Protein AF-A0A7U8B6E6-F1 (afdb_monomer_lite)

pLDDT: mean 83.89, std 13.97, range [30.88, 96.56]

Radius of gyration: 25.21 Å; chains: 1; bounding box: 53×51×66 Å

Secondary structure (DSSP, 8-state):
------HHHHHTS-HHHHHHHTTEEE-TTT--SS-EEEEETT--EEEEEE-TTS-EEEEETTEEEEEESHHHHHHHHT--HHHHTTT-TT-----------SS-HHHHHHHHHHSEEPPSS-HHHHHH---HHHHHT-TT-EE-TT--EEEEEEEEEEEEETTEEEEEEEEEEEEEEEEEEEEESSSSS-EEEEEEEEES--EE----TT--GGG-------SSHHHHHHHHHHTT--TT---

Organism: Campylobacter upsaliensis (NCBI:txid28080)

Structure (mmCIF, N/CA/C/O backbone):
data_AF-A0A7U8B6E6-F1
#
_entry.id   AF-A0A7U8B6E6-F1
#
loop_
_atom_site.group_PDB
_atom_site.id
_atom_site.type_symbol
_atom_site.label_atom_id
_atom_site.label_alt_id
_atom_site.label_comp_id
_atom_site.label_asym_id
_atom_site.label_entity_id
_atom_site.label_seq_id
_atom_site.pdbx_PDB_ins_code
_atom_site.Cartn_x
_atom_site.Cartn_y
_atom_site.Cartn_z
_atom_site.occupancy
_atom_site.B_iso_or_equiv
_atom_site.auth_seq_id
_atom_site.auth_comp_id
_atom_site.auth_asym_id
_atom_site.auth_atom_id
_atom_site.pdbx_PDB_model_num
ATOM 1 N N . MET A 1 1 ? 29.643 26.692 -30.235 1.00 33.16 1 MET A N 1
ATOM 2 C CA . MET A 1 1 ? 30.143 26.678 -28.840 1.00 33.16 1 MET A CA 1
ATOM 3 C C . MET A 1 1 ? 29.766 25.345 -28.206 1.00 33.16 1 MET A C 1
ATOM 5 O O . MET A 1 1 ? 28.619 25.171 -27.816 1.00 33.16 1 MET A O 1
ATOM 9 N N . GLN A 1 2 ? 30.687 24.378 -28.175 1.00 37.94 2 GLN A N 1
ATOM 10 C CA . GLN A 1 2 ? 30.474 23.101 -27.484 1.00 37.94 2 GLN A CA 1
ATOM 11 C C . GLN A 1 2 ? 30.589 23.348 -25.974 1.00 37.94 2 GLN A C 1
ATOM 13 O O . GLN A 1 2 ? 31.674 23.610 -25.464 1.00 37.94 2 GLN A O 1
ATOM 18 N N . LYS A 1 3 ? 29.461 23.327 -25.254 1.00 44.94 3 LYS A N 1
ATOM 19 C CA . LYS A 1 3 ? 29.480 23.230 -23.788 1.00 44.94 3 LYS A CA 1
ATOM 20 C C . LYS A 1 3 ? 30.081 21.865 -23.444 1.00 44.94 3 LYS A C 1
ATOM 22 O O . LYS A 1 3 ? 29.511 20.852 -23.842 1.00 44.94 3 LYS A O 1
ATOM 27 N N . ASN A 1 4 ? 31.202 21.845 -22.722 1.00 44.06 4 ASN A N 1
ATOM 28 C CA . ASN A 1 4 ? 31.732 20.637 -22.088 1.00 44.06 4 ASN A CA 1
ATOM 29 C C . ASN A 1 4 ? 30.676 20.101 -21.114 1.00 44.06 4 ASN A C 1
ATOM 31 O O . ASN A 1 4 ? 30.589 20.564 -19.978 1.00 44.06 4 ASN A O 1
ATOM 35 N N . ARG A 1 5 ? 29.837 19.177 -21.587 1.00 55.84 5 ARG A N 1
ATOM 36 C CA . ARG A 1 5 ? 28.896 18.440 -20.745 1.00 55.84 5 ARG A CA 1
ATOM 37 C C . ARG A 1 5 ? 29.686 17.448 -19.895 1.00 55.84 5 ARG A C 1
ATOM 39 O O . ARG A 1 5 ? 30.540 16.735 -20.425 1.00 55.84 5 ARG A O 1
ATOM 46 N N . LYS A 1 6 ? 29.447 17.429 -18.586 1.00 59.06 6 LYS A N 1
ATOM 47 C CA . LYS A 1 6 ? 30.047 16.433 -17.685 1.00 59.06 6 LYS A CA 1
ATOM 48 C C . LYS A 1 6 ? 29.404 15.068 -17.949 1.00 59.06 6 LYS A C 1
ATOM 50 O O . LYS A 1 6 ? 28.310 14.991 -18.494 1.00 59.06 6 LYS A O 1
ATOM 55 N N . ASN A 1 7 ? 30.062 13.980 -17.546 1.00 59.56 7 ASN A N 1
ATOM 56 C CA . ASN A 1 7 ? 29.526 12.622 -17.726 1.00 59.56 7 ASN A CA 1
ATOM 57 C C . ASN A 1 7 ? 28.132 12.429 -17.088 1.00 59.56 7 ASN A C 1
ATOM 59 O O . ASN A 1 7 ? 27.329 11.658 -17.609 1.00 59.56 7 ASN A O 1
ATOM 63 N N . GLU A 1 8 ? 27.838 13.147 -16.000 1.00 61.75 8 GLU A N 1
ATOM 64 C CA . GLU A 1 8 ? 26.527 13.157 -15.331 1.00 61.75 8 GLU A CA 1
ATOM 65 C C . GLU A 1 8 ? 25.412 13.733 -16.222 1.00 61.75 8 GLU A C 1
ATOM 67 O O . GLU A 1 8 ? 24.303 13.210 -16.239 1.00 61.75 8 GLU A O 1
ATOM 72 N N . ASP A 1 9 ? 25.724 14.698 -17.088 1.00 70.50 9 ASP A N 1
ATOM 73 C CA . ASP A 1 9 ? 24.735 15.307 -17.985 1.00 70.50 9 ASP A CA 1
ATOM 74 C C . ASP A 1 9 ? 24.214 14.309 -19.038 1.00 70.50 9 ASP A C 1
ATOM 76 O O . ASP A 1 9 ? 23.152 14.514 -19.624 1.00 70.50 9 ASP A O 1
ATOM 80 N N . PHE A 1 10 ? 24.964 13.237 -19.327 1.00 77.56 10 PHE A N 1
ATOM 81 C CA . PHE A 1 10 ? 24.584 12.243 -20.336 1.00 77.56 10 PHE A CA 1
ATOM 82 C C . PHE A 1 10 ? 23.661 11.154 -19.792 1.00 77.56 10 PHE A C 1
ATOM 84 O O . PHE A 1 10 ? 22.855 10.616 -20.550 1.00 77.56 10 PHE A O 1
ATOM 91 N N . ILE A 1 11 ? 23.757 10.818 -18.502 1.00 84.06 11 ILE A N 1
ATOM 92 C CA . ILE A 1 11 ? 22.893 9.796 -17.884 1.00 84.06 11 ILE A CA 1
ATOM 93 C C . ILE A 1 11 ? 21.485 10.323 -17.597 1.00 84.06 11 ILE A C 1
ATOM 95 O O . ILE A 1 11 ? 20.568 9.528 -17.424 1.00 84.06 11 ILE A O 1
ATOM 99 N N . GLU A 1 12 ? 21.295 11.640 -17.593 1.00 83.62 12 GLU A N 1
ATOM 100 C CA . GLU A 1 12 ? 19.984 12.289 -17.480 1.00 83.62 12 GLU A CA 1
ATOM 101 C C . GLU A 1 12 ? 19.258 12.438 -18.826 1.00 83.62 12 GLU A C 1
ATOM 103 O O . GLU A 1 12 ? 18.073 12.780 -18.856 1.00 83.62 12 GLU A O 1
ATOM 108 N N . LEU A 1 13 ? 19.934 12.177 -19.951 1.00 85.88 13 LEU A N 1
ATOM 109 C CA . LEU A 1 13 ? 19.311 12.271 -21.269 1.00 85.88 13 LEU A CA 1
ATOM 110 C C . LEU A 1 13 ? 18.270 11.168 -21.464 1.00 85.88 13 LEU A C 1
ATOM 112 O O . LEU A 1 13 ? 18.496 10.019 -21.084 1.00 85.88 13 LEU A O 1
ATOM 116 N N . ALA A 1 14 ? 17.164 11.519 -22.127 1.00 88.12 14 ALA A N 1
ATOM 117 C CA . ALA A 1 14 ? 16.055 10.621 -22.430 1.00 88.12 14 ALA A CA 1
ATOM 118 C C . ALA A 1 14 ? 16.495 9.445 -23.317 1.00 88.12 14 ALA A C 1
ATOM 120 O O . ALA A 1 14 ? 16.433 9.507 -24.546 1.00 88.12 14 ALA A O 1
ATOM 121 N N . LEU A 1 15 ? 16.975 8.373 -22.679 1.00 90.69 15 LEU A N 1
ATOM 122 C CA . LEU A 1 15 ? 17.552 7.214 -23.357 1.00 90.69 15 LEU A CA 1
ATOM 123 C C . LEU A 1 15 ? 16.542 6.548 -24.294 1.00 90.69 15 LEU A C 1
ATOM 125 O O . LEU A 1 15 ? 16.922 6.048 -25.345 1.00 90.69 15 LEU A O 1
ATOM 129 N N . ASP A 1 16 ? 15.256 6.576 -23.953 1.00 89.81 16 ASP A N 1
ATOM 130 C CA . ASP A 1 16 ? 14.192 6.061 -24.805 1.00 89.81 16 ASP A CA 1
ATOM 131 C C . ASP A 1 16 ? 14.106 6.800 -26.148 1.00 89.81 16 ASP A C 1
ATOM 133 O O . ASP A 1 16 ? 14.050 6.159 -27.197 1.00 89.81 16 ASP A O 1
ATOM 137 N N . GLU A 1 17 ? 14.164 8.130 -26.132 1.00 87.94 17 GLU A N 1
ATOM 138 C CA . GLU A 1 17 ? 14.139 8.958 -27.344 1.00 87.94 17 GLU A CA 1
ATOM 139 C C . GLU A 1 17 ? 15.444 8.856 -28.139 1.00 87.94 17 GLU A C 1
ATOM 141 O O . GLU A 1 17 ? 15.426 8.763 -29.369 1.00 87.94 17 GLU A O 1
ATOM 146 N N . ILE A 1 18 ? 16.583 8.768 -27.444 1.00 90.19 18 ILE A N 1
ATOM 147 C CA . ILE A 1 18 ? 17.877 8.500 -28.082 1.00 90.19 18 ILE A CA 1
ATOM 148 C C . ILE A 1 18 ? 17.813 7.186 -28.864 1.00 90.19 18 ILE A C 1
ATOM 150 O O . ILE A 1 18 ? 18.190 7.140 -30.034 1.00 90.19 18 ILE A O 1
ATOM 154 N N . LEU A 1 19 ? 17.311 6.114 -28.250 1.00 91.31 19 LEU A N 1
ATOM 155 C CA . LEU A 1 19 ? 17.213 4.815 -28.910 1.00 91.31 19 LEU A CA 1
ATOM 156 C C . LEU A 1 19 ? 16.217 4.837 -30.074 1.00 91.31 19 LEU A C 1
ATOM 158 O O . LEU A 1 19 ? 16.505 4.249 -31.117 1.00 91.31 19 LEU A O 1
ATOM 162 N N . LYS A 1 20 ? 15.092 5.553 -29.955 1.00 90.31 20 LYS A N 1
ATOM 163 C CA . LYS A 1 20 ? 14.136 5.724 -31.063 1.00 90.31 20 LYS A CA 1
ATOM 164 C C . LYS A 1 20 ? 14.774 6.387 -32.282 1.00 90.31 20 LYS A C 1
ATOM 166 O O . LYS A 1 20 ? 14.643 5.876 -33.394 1.00 90.31 20 LYS A O 1
ATOM 171 N N . ASN A 1 21 ? 15.557 7.443 -32.067 1.00 88.69 21 ASN A N 1
ATOM 172 C CA . ASN A 1 21 ? 16.322 8.096 -33.135 1.00 88.69 21 ASN A CA 1
ATOM 173 C C . ASN A 1 21 ? 17.389 7.181 -33.758 1.00 88.69 21 ASN A C 1
ATOM 175 O O . ASN A 1 21 ? 17.813 7.406 -34.888 1.00 88.69 21 ASN A O 1
ATOM 179 N N . ASN A 1 22 ? 17.780 6.118 -33.055 1.00 88.88 22 ASN A N 1
ATOM 180 C CA . ASN A 1 22 ? 18.734 5.111 -33.511 1.00 88.88 22 ASN A CA 1
ATOM 181 C C . ASN A 1 22 ? 18.059 3.807 -33.985 1.00 88.88 22 ASN A C 1
ATOM 183 O O . ASN A 1 22 ? 18.670 2.737 -33.966 1.00 88.88 22 ASN A O 1
ATOM 187 N N . GLY A 1 23 ? 16.800 3.877 -34.431 1.00 89.38 23 GLY A N 1
ATOM 188 C CA . GLY A 1 23 ? 16.118 2.765 -35.103 1.00 89.38 23 GLY A CA 1
ATOM 189 C C . GLY A 1 23 ? 15.439 1.760 -34.172 1.00 89.38 23 GLY A C 1
ATOM 190 O O . GLY A 1 23 ? 15.060 0.672 -34.616 1.00 89.38 23 GLY A O 1
ATOM 191 N N . TYR A 1 24 ? 15.266 2.107 -32.895 1.00 93.56 24 TYR A N 1
ATOM 192 C CA . TYR A 1 24 ? 14.351 1.387 -32.015 1.00 93.56 24 TYR A CA 1
ATOM 193 C C . TYR A 1 24 ? 12.921 1.913 -32.173 1.00 93.56 24 TYR A C 1
ATOM 195 O O . TYR A 1 24 ? 12.683 3.077 -32.478 1.00 93.56 24 TYR A O 1
ATOM 203 N N . TYR A 1 25 ? 11.945 1.054 -31.920 1.00 92.69 25 TYR A N 1
ATOM 204 C CA . TYR A 1 25 ? 10.534 1.401 -31.862 1.00 92.69 25 TYR A CA 1
ATOM 205 C C . TYR A 1 25 ? 9.920 0.887 -30.560 1.00 92.69 25 TYR A C 1
ATOM 207 O O . TYR A 1 25 ? 1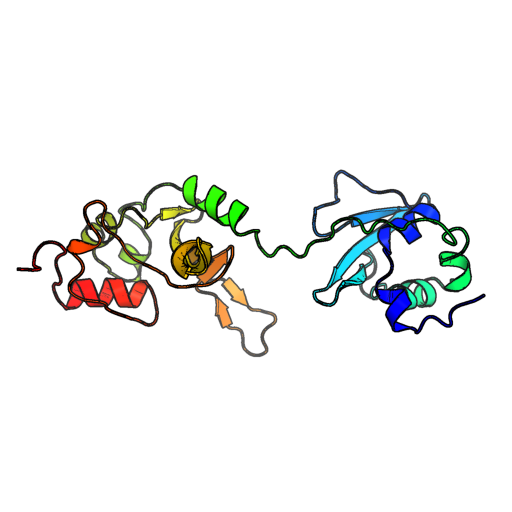0.353 -0.109 -29.978 1.00 92.69 25 TYR A O 1
ATOM 215 N N . GLU A 1 26 ? 8.896 1.590 -30.087 1.00 92.94 26 GLU A N 1
ATOM 216 C CA . GLU A 1 26 ? 8.222 1.277 -28.830 1.00 92.94 26 GLU A CA 1
ATOM 217 C C . GLU A 1 26 ? 7.185 0.164 -29.016 1.00 92.94 26 GLU A C 1
ATOM 219 O O . GLU A 1 26 ? 6.269 0.277 -29.834 1.00 92.94 26 GLU A O 1
ATOM 224 N N . LYS A 1 27 ? 7.287 -0.898 -28.209 1.00 92.19 27 LYS A N 1
ATOM 225 C CA . LYS A 1 27 ? 6.261 -1.941 -28.091 1.00 92.19 27 LYS A CA 1
ATOM 226 C C . LYS A 1 27 ? 5.160 -1.457 -27.154 1.00 92.19 27 LYS A C 1
ATOM 228 O O . LYS A 1 27 ? 5.221 -1.662 -25.942 1.00 92.19 27 LYS A O 1
ATOM 233 N N . LYS A 1 28 ? 4.177 -0.748 -27.715 1.00 86.50 28 LYS A N 1
ATOM 234 C CA . LYS A 1 28 ? 3.097 -0.084 -26.957 1.00 86.50 28 LYS A CA 1
ATOM 235 C C . LYS A 1 28 ? 2.312 -1.033 -26.046 1.00 86.50 28 LYS A C 1
ATOM 237 O O . LYS A 1 28 ? 1.866 -0.610 -24.990 1.00 86.50 28 LYS A O 1
ATOM 242 N N . ASP A 1 29 ? 2.180 -2.296 -26.437 1.00 84.75 29 ASP A N 1
ATOM 243 C CA . ASP A 1 29 ? 1.503 -3.363 -25.693 1.00 84.75 29 ASP A CA 1
ATOM 244 C C . ASP A 1 29 ? 2.269 -3.829 -24.443 1.00 84.75 29 ASP A C 1
ATOM 246 O O . ASP A 1 29 ? 1.667 -4.371 -23.519 1.00 84.75 29 ASP A O 1
ATOM 250 N N . LYS A 1 30 ? 3.590 -3.616 -24.401 1.00 85.06 30 LYS A N 1
ATOM 251 C CA . LYS A 1 30 ? 4.461 -4.022 -23.281 1.00 85.06 30 LYS A CA 1
ATOM 252 C C . LYS A 1 30 ? 4.987 -2.849 -22.466 1.00 85.06 30 LYS A C 1
ATOM 254 O O . LYS A 1 30 ? 5.513 -3.038 -21.372 1.00 85.06 30 LYS A O 1
ATOM 259 N N . THR A 1 31 ? 4.866 -1.643 -23.002 1.00 85.69 31 THR A N 1
ATOM 260 C CA . THR A 1 31 ? 5.254 -0.417 -22.320 1.00 85.69 31 THR A CA 1
ATOM 261 C C . THR A 1 31 ? 4.262 -0.054 -21.215 1.00 85.69 31 THR A C 1
ATOM 263 O O . THR A 1 31 ? 3.051 -0.171 -21.365 1.00 85.69 31 THR A O 1
ATOM 266 N N . SER A 1 32 ? 4.789 0.464 -20.109 1.00 79.62 32 SER A N 1
ATOM 267 C CA . SER A 1 32 ? 4.024 1.055 -19.012 1.00 79.62 32 SER A CA 1
ATOM 268 C C . SER A 1 32 ? 4.466 2.497 -18.742 1.00 79.62 32 SER A C 1
ATOM 270 O O . SER A 1 32 ? 5.389 3.016 -19.369 1.00 79.62 32 SER A O 1
ATOM 272 N N . LEU A 1 33 ? 3.835 3.145 -17.759 1.00 74.88 33 LEU A N 1
ATOM 273 C CA . LEU A 1 33 ? 4.235 4.478 -17.293 1.00 74.88 33 LEU A CA 1
ATOM 274 C C . LEU A 1 33 ? 5.673 4.505 -16.731 1.00 74.88 33 LEU A C 1
ATOM 276 O O . LEU A 1 33 ? 6.342 5.529 -16.798 1.00 74.88 33 LEU A O 1
ATOM 280 N N . ARG A 1 34 ? 6.147 3.382 -16.173 1.00 74.00 34 ARG A N 1
ATOM 281 C CA . ARG A 1 34 ? 7.454 3.270 -15.496 1.00 74.00 34 ARG A CA 1
ATOM 282 C C . ARG A 1 34 ? 8.558 2.668 -16.361 1.00 74.00 34 ARG A C 1
ATOM 284 O O . ARG A 1 34 ? 9.732 2.843 -16.053 1.00 74.00 34 ARG A O 1
ATOM 291 N N . TYR A 1 35 ? 8.177 1.925 -17.394 1.00 87.50 35 TYR A N 1
ATOM 292 C CA . TYR A 1 35 ? 9.095 1.138 -18.207 1.00 87.50 35 TYR A CA 1
ATOM 293 C C . TYR A 1 35 ? 8.719 1.268 -19.675 1.00 87.50 35 TYR A C 1
ATOM 295 O O . TYR A 1 35 ? 7.617 0.874 -20.063 1.00 87.50 35 TYR A O 1
ATOM 303 N N . LYS A 1 36 ? 9.636 1.788 -20.488 1.00 91.56 36 LYS A N 1
ATOM 304 C CA . LYS A 1 36 ? 9.514 1.824 -21.946 1.00 91.56 36 LYS A CA 1
ATOM 305 C C . LYS A 1 36 ? 10.155 0.580 -22.530 1.00 91.56 36 LYS A C 1
ATOM 307 O O . LYS A 1 36 ? 11.350 0.370 -22.359 1.00 91.56 36 LYS A O 1
ATOM 312 N N . VAL A 1 37 ? 9.366 -0.244 -23.212 1.00 93.31 37 VAL A N 1
ATOM 313 C CA . VAL A 1 37 ? 9.873 -1.442 -23.883 1.00 93.31 37 VAL A CA 1
ATOM 314 C C . VAL A 1 37 ? 10.142 -1.090 -25.337 1.00 93.31 37 VAL A C 1
ATOM 316 O O . VAL A 1 37 ? 9.219 -0.810 -26.104 1.00 93.31 37 VAL A O 1
ATOM 319 N N . LEU A 1 38 ? 11.416 -1.092 -25.705 1.00 94.69 38 LEU A N 1
ATOM 320 C CA . LEU A 1 38 ? 11.901 -0.756 -27.033 1.00 94.69 38 LEU A CA 1
ATOM 321 C C . LEU A 1 38 ? 12.454 -1.999 -27.715 1.00 94.69 38 LEU A C 1
ATOM 323 O O . LEU A 1 38 ? 13.099 -2.834 -27.084 1.00 94.69 38 LEU A O 1
ATOM 327 N N . ALA A 1 39 ? 12.214 -2.114 -29.014 1.00 95.19 39 ALA A N 1
ATOM 328 C CA . ALA A 1 39 ? 12.797 -3.159 -29.839 1.00 95.19 39 ALA A CA 1
ATOM 329 C C . ALA A 1 39 ? 13.360 -2.578 -31.130 1.00 95.19 39 ALA A C 1
ATOM 331 O O . ALA A 1 39 ? 12.914 -1.525 -31.574 1.00 95.19 39 ALA A O 1
ATOM 332 N N . ASN A 1 40 ? 14.308 -3.267 -31.754 1.00 93.69 40 ASN A N 1
ATOM 333 C CA . ASN A 1 40 ? 14.770 -2.917 -33.096 1.00 93.69 40 ASN A CA 1
ATOM 334 C C . ASN A 1 40 ? 14.427 -4.018 -34.113 1.00 93.69 40 ASN A C 1
ATOM 336 O O . ASN A 1 40 ? 13.940 -5.097 -33.770 1.00 93.69 40 ASN A O 1
ATOM 340 N N . VAL A 1 41 ? 14.687 -3.744 -35.392 1.00 90.56 41 VAL A N 1
ATOM 341 C CA . VAL A 1 41 ? 14.430 -4.685 -36.501 1.00 90.56 41 VAL A CA 1
ATOM 342 C C . VAL A 1 41 ? 15.275 -5.961 -36.438 1.00 90.56 41 VAL A C 1
ATOM 344 O O . VAL A 1 41 ? 14.910 -6.963 -37.040 1.00 90.56 41 VAL A O 1
ATOM 347 N N . LYS A 1 42 ? 16.390 -5.942 -35.696 1.00 87.44 42 LYS A N 1
ATOM 348 C CA . LYS A 1 42 ? 17.266 -7.103 -35.477 1.00 87.44 42 LYS A CA 1
ATOM 349 C C . LYS A 1 42 ? 16.796 -7.983 -34.313 1.00 87.44 42 LYS A C 1
ATOM 351 O O . LYS A 1 42 ? 17.451 -8.971 -34.005 1.00 87.44 42 LYS A O 1
ATOM 356 N N . GLY A 1 43 ? 15.685 -7.628 -33.667 1.00 84.44 43 GLY A N 1
ATOM 357 C CA . GLY A 1 43 ? 15.133 -8.365 -32.535 1.00 84.44 43 GLY A CA 1
ATOM 358 C C . GLY A 1 43 ? 15.770 -8.034 -31.184 1.00 84.44 43 GLY A C 1
ATOM 359 O O . GLY A 1 43 ? 15.408 -8.684 -30.205 1.00 84.44 43 GLY A O 1
ATOM 360 N N . ASP A 1 44 ? 16.659 -7.031 -31.097 1.00 90.50 44 ASP A N 1
ATOM 361 C CA . ASP A 1 44 ? 17.151 -6.551 -29.796 1.00 90.50 44 ASP A CA 1
ATOM 362 C C . ASP A 1 44 ? 15.983 -5.958 -29.004 1.00 90.50 44 ASP A C 1
ATOM 364 O O . ASP A 1 44 ? 15.112 -5.294 -29.578 1.00 90.50 44 ASP A O 1
ATOM 368 N N . LEU A 1 45 ? 15.961 -6.214 -27.699 1.00 93.75 45 LEU A N 1
ATOM 369 C CA . LEU A 1 45 ? 14.894 -5.814 -26.794 1.00 93.75 45 LEU A CA 1
ATOM 370 C C . LEU A 1 45 ? 15.505 -5.135 -25.577 1.00 93.75 45 LEU A C 1
ATOM 372 O O . LEU A 1 45 ? 16.326 -5.709 -24.871 1.00 93.75 45 LEU A O 1
ATOM 376 N N . VAL A 1 46 ? 15.055 -3.919 -25.308 1.00 95.56 46 VAL A N 1
ATOM 377 C CA . VAL A 1 46 ? 15.577 -3.095 -24.226 1.00 95.56 46 VAL A CA 1
ATOM 378 C C . VAL A 1 46 ? 14.417 -2.516 -23.442 1.00 95.56 46 VAL A C 1
ATOM 380 O O . VAL A 1 46 ? 13.453 -2.007 -24.014 1.00 95.56 46 VAL A O 1
ATOM 383 N N . VAL A 1 47 ? 14.507 -2.577 -22.121 1.00 94.19 47 VAL A N 1
ATOM 384 C CA . VAL A 1 47 ? 13.560 -1.924 -21.223 1.00 94.19 47 VAL A CA 1
ATOM 385 C C . VAL A 1 47 ? 14.248 -0.722 -20.601 1.00 94.19 47 VAL A C 1
ATOM 387 O O . VAL A 1 47 ? 15.261 -0.883 -19.928 1.00 94.19 47 VAL A O 1
ATOM 390 N N . VAL A 1 48 ? 13.699 0.471 -20.822 1.00 93.81 48 VAL A N 1
ATOM 391 C CA . VAL A 1 48 ? 14.221 1.744 -20.310 1.00 93.81 48 VAL A CA 1
ATOM 392 C C . VAL A 1 48 ? 13.376 2.219 -19.129 1.00 93.81 48 VAL A C 1
ATOM 394 O O . VAL A 1 48 ? 12.145 2.231 -19.199 1.00 93.81 48 VAL A O 1
ATOM 397 N N . SER A 1 49 ? 14.036 2.634 -18.053 1.00 90.44 49 SER A N 1
ATOM 398 C CA . SER A 1 49 ? 13.441 3.256 -16.867 1.00 90.44 49 SER A CA 1
ATOM 399 C C . SER A 1 49 ? 14.259 4.478 -16.432 1.00 90.44 49 SER A C 1
ATOM 401 O O . SER A 1 49 ? 15.285 4.797 -17.031 1.00 90.44 49 SER A O 1
ATOM 403 N N . LYS A 1 50 ? 13.803 5.186 -15.398 1.00 88.00 50 LYS A N 1
ATOM 404 C CA . LYS A 1 50 ? 14.468 6.374 -14.857 1.00 88.00 50 LYS A CA 1
ATOM 405 C C . LYS A 1 50 ? 14.482 6.276 -13.344 1.00 88.00 50 LYS A C 1
ATOM 407 O O . LYS A 1 50 ? 13.398 6.221 -12.795 1.00 88.00 50 LYS A O 1
ATOM 412 N N . ASN A 1 51 ? 15.645 6.237 -12.695 1.00 83.38 51 ASN A N 1
ATOM 413 C CA . ASN A 1 51 ? 15.747 6.074 -11.238 1.00 83.38 51 ASN A CA 1
ATOM 414 C C . ASN A 1 51 ? 15.298 7.332 -10.456 1.00 83.38 51 ASN A C 1
ATOM 416 O O . ASN A 1 51 ? 14.934 8.348 -11.045 1.00 83.38 51 ASN A O 1
ATOM 420 N N . GLU A 1 52 ? 15.341 7.270 -9.120 1.00 75.44 52 GLU A N 1
ATOM 421 C CA . GLU A 1 52 ? 14.943 8.376 -8.226 1.00 75.44 52 GLU A CA 1
ATOM 422 C C . GLU A 1 52 ? 15.769 9.657 -8.423 1.00 75.44 52 GLU A C 1
ATOM 424 O O . GLU A 1 52 ? 15.233 10.755 -8.300 1.00 75.44 52 GLU A O 1
ATOM 429 N N . ASN A 1 53 ? 17.039 9.524 -8.817 1.00 77.44 53 ASN A N 1
ATOM 430 C CA . ASN A 1 53 ? 17.925 10.652 -9.128 1.00 77.44 53 ASN A CA 1
ATOM 431 C C . ASN A 1 53 ? 17.686 11.223 -10.534 1.00 77.44 53 ASN A C 1
ATOM 433 O O . ASN A 1 53 ? 18.385 12.128 -10.968 1.00 77.44 53 ASN A O 1
ATOM 437 N N . GLY A 1 54 ? 16.728 10.675 -11.281 1.00 78.81 54 GLY A N 1
ATOM 438 C CA . GLY A 1 54 ? 16.436 11.093 -12.641 1.00 78.81 54 GLY A CA 1
ATOM 439 C C . GLY A 1 54 ? 17.395 10.548 -13.703 1.00 78.81 54 GLY A C 1
ATOM 440 O O . GLY A 1 54 ? 17.321 10.970 -14.855 1.00 78.81 54 GLY A O 1
ATOM 441 N N . HIS A 1 55 ? 18.250 9.583 -13.369 1.00 88.25 55 HIS A N 1
ATOM 442 C CA . HIS A 1 55 ? 19.132 8.935 -14.336 1.00 88.25 55 HIS A CA 1
ATOM 443 C C . HIS A 1 55 ? 18.373 7.866 -15.116 1.00 88.25 55 HIS A C 1
ATOM 445 O O . HIS A 1 55 ? 17.698 7.011 -14.533 1.00 88.25 55 HIS A O 1
ATOM 451 N N . TYR A 1 56 ? 18.540 7.866 -16.431 1.00 91.06 56 TYR A N 1
ATOM 452 C CA . TYR A 1 56 ? 17.999 6.837 -17.299 1.00 91.06 56 TYR A CA 1
ATOM 453 C C . TYR A 1 56 ? 18.824 5.559 -17.204 1.00 91.06 56 TYR A C 1
ATOM 455 O O . TYR A 1 56 ? 20.057 5.559 -17.279 1.00 91.06 56 TYR A O 1
ATOM 463 N N . LEU A 1 57 ? 18.110 4.451 -17.058 1.00 93.19 57 LEU A N 1
ATOM 464 C CA . LEU A 1 57 ? 18.654 3.109 -16.980 1.00 93.19 57 LEU A CA 1
ATOM 465 C C . LEU A 1 57 ? 18.006 2.233 -18.044 1.00 93.19 57 LEU A C 1
ATOM 467 O O . LEU A 1 57 ? 16.870 2.464 -18.456 1.00 93.19 57 LEU A O 1
ATOM 471 N N . TYR A 1 58 ? 18.723 1.198 -18.456 1.00 95.19 58 TYR A N 1
ATOM 472 C CA . TYR A 1 58 ? 18.205 0.142 -19.299 1.00 95.19 58 TYR A CA 1
ATOM 473 C C . TYR A 1 58 ? 18.578 -1.235 -18.758 1.00 95.19 58 TYR A C 1
ATOM 475 O O . TYR A 1 58 ? 19.567 -1.396 -18.035 1.00 95.19 58 TYR A O 1
ATOM 483 N N . PHE A 1 59 ? 17.811 -2.237 -19.167 1.00 95.75 59 PHE A N 1
ATOM 484 C CA . PHE A 1 59 ? 18.223 -3.632 -19.112 1.00 95.75 59 PHE A CA 1
ATOM 485 C C . PHE A 1 59 ? 17.696 -4.395 -20.327 1.00 95.75 59 PHE A C 1
ATOM 487 O O . PHE A 1 59 ? 16.637 -4.067 -20.872 1.00 95.75 59 PHE A O 1
ATOM 494 N N . ASN A 1 60 ? 18.440 -5.412 -20.742 1.00 93.94 60 ASN A N 1
ATOM 495 C CA . ASN A 1 60 ? 18.038 -6.368 -21.758 1.00 93.94 60 ASN A CA 1
ATOM 496 C C . ASN A 1 60 ? 17.361 -7.572 -21.088 1.00 93.94 60 ASN A C 1
ATOM 498 O O . ASN A 1 60 ? 18.007 -8.266 -20.306 1.00 93.94 60 ASN A O 1
ATOM 502 N N . PRO A 1 61 ? 16.083 -7.867 -21.376 1.00 89.38 61 PRO A N 1
ATOM 503 C CA . PRO A 1 61 ? 15.406 -9.025 -20.790 1.00 89.38 61 PRO A CA 1
ATOM 504 C C . PRO A 1 61 ? 16.010 -10.378 -21.186 1.00 89.38 61 PRO A C 1
ATOM 506 O O . PRO A 1 61 ? 15.696 -11.382 -20.556 1.00 89.38 61 PRO A O 1
ATOM 509 N N . ASN A 1 62 ? 16.825 -10.413 -22.243 1.00 90.06 62 ASN A N 1
ATOM 510 C CA . ASN A 1 62 ? 17.431 -11.636 -22.762 1.00 90.06 62 ASN A CA 1
ATOM 511 C C . ASN A 1 62 ? 18.884 -11.832 -22.294 1.00 90.06 62 ASN A C 1
ATOM 513 O O . ASN A 1 62 ? 19.448 -12.896 -22.534 1.00 90.06 62 ASN A O 1
ATOM 517 N N . ASP A 1 63 ? 19.495 -10.827 -21.657 1.00 89.19 63 ASP A N 1
ATOM 518 C CA . ASP A 1 63 ? 20.858 -10.905 -21.123 1.00 89.19 63 ASP A CA 1
ATOM 519 C C . ASP A 1 63 ? 21.001 -10.039 -19.863 1.00 89.19 63 ASP A C 1
ATOM 521 O O . ASP A 1 63 ? 21.110 -8.813 -19.928 1.00 89.19 63 ASP A O 1
ATOM 525 N N . ASP A 1 64 ? 21.076 -10.693 -18.702 1.00 85.12 64 ASP A N 1
ATOM 526 C CA . ASP A 1 64 ? 21.201 -10.041 -17.391 1.00 85.12 64 ASP A CA 1
ATOM 527 C C . ASP A 1 64 ? 22.475 -9.194 -17.232 1.00 85.12 64 ASP A C 1
ATOM 529 O O . ASP A 1 64 ? 22.559 -8.345 -16.334 1.00 85.12 64 ASP A O 1
ATOM 533 N N . ARG A 1 65 ? 23.491 -9.419 -18.073 1.00 88.44 65 ARG A N 1
ATOM 534 C CA . ARG A 1 65 ? 24.745 -8.649 -18.065 1.00 88.44 65 ARG A CA 1
ATOM 535 C C . ARG A 1 65 ? 24.623 -7.363 -18.881 1.00 88.44 65 ARG A C 1
ATOM 537 O O . ARG A 1 65 ? 25.383 -6.420 -18.646 1.00 88.44 65 ARG A O 1
ATOM 544 N N . ASP A 1 66 ? 23.658 -7.294 -19.794 1.00 92.69 66 ASP A N 1
ATOM 545 C CA . ASP A 1 66 ? 23.423 -6.156 -20.675 1.00 92.69 66 ASP A CA 1
ATOM 546 C C . ASP A 1 66 ? 22.436 -5.161 -20.050 1.00 92.69 66 ASP A C 1
ATOM 548 O O . ASP A 1 66 ? 21.249 -5.096 -20.373 1.00 92.69 66 ASP A O 1
ATOM 552 N N . ARG A 1 67 ? 22.938 -4.391 -19.081 1.00 94.88 67 ARG A N 1
ATOM 553 C CA . ARG A 1 67 ? 22.160 -3.402 -18.325 1.00 94.88 67 ARG A CA 1
ATOM 554 C C . ARG A 1 67 ? 23.020 -2.247 -17.821 1.00 94.88 67 ARG A C 1
ATOM 556 O O . ARG A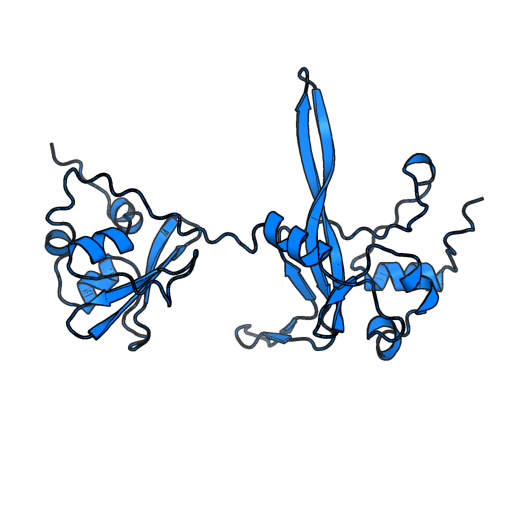 1 67 ? 24.246 -2.351 -17.751 1.00 94.88 67 ARG A O 1
ATOM 563 N N . GLY A 1 68 ? 22.380 -1.157 -17.413 1.00 93.44 68 GLY A N 1
ATOM 564 C CA . GLY A 1 68 ? 23.030 0.000 -16.793 1.00 93.44 68 GLY A CA 1
ATOM 565 C C . GLY A 1 68 ? 22.528 1.313 -17.375 1.00 93.44 68 GLY A C 1
ATOM 566 O O . GLY A 1 68 ? 21.350 1.439 -17.669 1.00 93.44 68 GLY A O 1
ATOM 567 N N . ASN A 1 69 ? 23.402 2.301 -17.532 1.00 93.19 69 ASN A N 1
ATOM 568 C CA . ASN A 1 69 ? 23.060 3.586 -18.153 1.00 93.19 69 ASN A CA 1
ATOM 569 C C . ASN A 1 69 ? 23.521 3.642 -19.624 1.00 93.19 69 ASN A C 1
ATOM 571 O O . ASN A 1 69 ? 24.004 2.651 -20.179 1.00 93.19 69 ASN A O 1
ATOM 575 N N . ILE A 1 70 ? 23.414 4.811 -20.259 1.00 91.06 70 ILE A N 1
ATOM 576 C CA . ILE A 1 70 ? 23.844 5.024 -21.651 1.00 91.06 70 ILE A CA 1
ATOM 577 C C . ILE A 1 70 ? 25.308 4.622 -21.916 1.00 91.06 70 ILE A C 1
ATOM 579 O O . ILE A 1 70 ? 25.618 4.096 -22.986 1.00 91.06 70 ILE A O 1
ATOM 583 N N . PHE A 1 71 ? 26.215 4.784 -20.947 1.00 91.12 71 PHE A N 1
ATOM 584 C CA . PHE A 1 71 ? 27.612 4.370 -21.098 1.00 91.12 71 PHE A CA 1
ATOM 585 C C . PHE A 1 71 ? 27.752 2.850 -21.100 1.00 91.12 71 PHE A C 1
ATOM 587 O O . PHE A 1 71 ? 28.493 2.307 -21.920 1.00 91.12 71 PHE A O 1
ATOM 594 N N . ASN A 1 72 ? 27.016 2.151 -20.228 1.00 94.06 72 ASN A N 1
ATOM 595 C CA . ASN A 1 72 ? 26.959 0.689 -20.254 1.00 94.06 72 ASN A CA 1
ATOM 596 C C . ASN A 1 72 ? 26.386 0.192 -21.581 1.00 94.06 72 ASN A C 1
ATOM 598 O O . ASN A 1 72 ? 26.929 -0.742 -22.157 1.00 94.06 72 ASN A O 1
ATOM 602 N N . PHE A 1 73 ? 25.331 0.837 -22.085 1.00 93.44 73 PHE A N 1
ATOM 603 C CA . PHE A 1 73 ? 24.714 0.496 -23.368 1.00 93.44 73 PHE A CA 1
ATOM 604 C C . PHE A 1 73 ? 25.731 0.554 -24.509 1.00 93.44 73 PHE A C 1
ATOM 606 O O . PHE A 1 73 ? 25.894 -0.410 -25.257 1.00 93.44 73 PHE A O 1
ATOM 613 N N . CYS A 1 74 ? 26.457 1.671 -24.593 1.00 91.44 74 CYS A N 1
ATOM 614 C 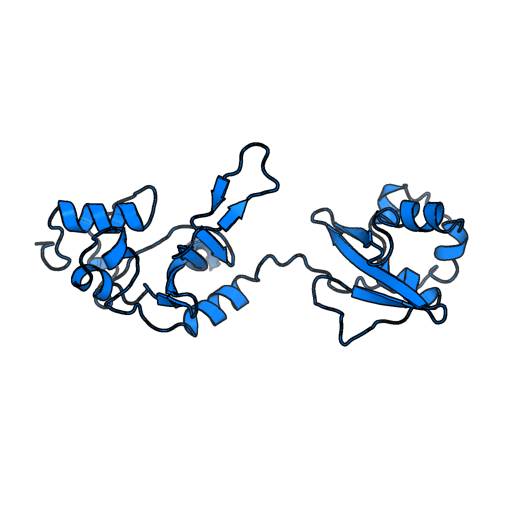CA . CYS A 1 74 ? 27.500 1.891 -25.590 1.00 91.44 74 CYS A CA 1
ATOM 615 C C . CYS A 1 74 ? 28.628 0.862 -25.459 1.00 91.44 74 CYS A C 1
ATOM 617 O O . CYS A 1 74 ? 28.994 0.209 -26.435 1.00 91.44 74 CYS A O 1
ATOM 619 N N . LYS A 1 75 ? 29.135 0.665 -24.235 1.00 92.62 75 LYS A N 1
ATOM 620 C CA . LYS A 1 75 ? 30.223 -0.274 -23.945 1.00 92.62 75 LYS A CA 1
ATOM 621 C C . LYS A 1 75 ? 29.859 -1.710 -24.327 1.00 92.62 75 LYS A C 1
ATOM 623 O O . LYS A 1 75 ? 30.643 -2.361 -25.008 1.00 92.62 75 LYS A O 1
ATOM 628 N N . ASN A 1 76 ? 28.689 -2.187 -23.910 1.00 92.56 76 ASN A N 1
ATOM 629 C CA . ASN A 1 76 ? 28.263 -3.572 -24.122 1.00 92.56 76 ASN A CA 1
ATOM 630 C C . ASN A 1 76 ? 28.014 -3.885 -25.602 1.00 92.56 76 ASN A C 1
ATOM 632 O O . ASN A 1 76 ? 28.267 -5.000 -26.045 1.00 92.56 76 ASN A O 1
ATOM 636 N N . ARG A 1 77 ? 27.560 -2.893 -26.377 1.00 88.69 77 ARG A N 1
ATOM 637 C CA . ARG A 1 77 ? 27.266 -3.047 -27.811 1.00 88.69 77 ARG A CA 1
ATOM 638 C C . ARG A 1 77 ? 28.427 -2.647 -28.726 1.00 88.69 77 ARG A C 1
ATOM 640 O O . ARG A 1 77 ? 28.278 -2.704 -29.942 1.00 88.69 77 ARG A O 1
ATOM 647 N N . GLY A 1 78 ? 29.565 -2.225 -28.168 1.00 89.50 78 GLY A N 1
ATOM 648 C CA . GLY A 1 78 ? 30.714 -1.751 -28.947 1.00 89.50 78 GLY A CA 1
ATOM 649 C C . GLY A 1 78 ? 30.426 -0.483 -29.762 1.00 89.50 78 GLY A C 1
ATOM 650 O O . GLY A 1 78 ? 31.053 -0.262 -30.795 1.00 89.50 78 GLY A O 1
ATOM 651 N N . ILE A 1 79 ? 29.471 0.340 -29.318 1.00 88.75 79 ILE A N 1
ATOM 652 C CA . ILE A 1 79 ? 29.046 1.578 -29.987 1.00 88.75 79 ILE A CA 1
ATOM 653 C C . ILE A 1 79 ? 29.724 2.763 -29.297 1.00 88.75 79 ILE A C 1
ATOM 655 O O . ILE A 1 79 ? 29.848 2.788 -28.071 1.00 88.75 79 ILE A O 1
ATOM 659 N N . ARG A 1 80 ? 30.154 3.781 -30.051 1.00 84.94 80 ARG A N 1
ATOM 660 C CA . ARG A 1 80 ? 30.657 5.021 -29.443 1.00 84.94 80 ARG A CA 1
ATOM 661 C C . ARG A 1 80 ? 29.476 5.889 -29.024 1.00 84.94 80 ARG A C 1
ATOM 663 O O . ARG A 1 80 ? 28.556 6.104 -29.805 1.00 84.94 80 ARG A O 1
ATOM 670 N N . ALA A 1 81 ? 29.529 6.463 -27.823 1.00 81.00 81 ALA A N 1
ATOM 671 C CA . ALA A 1 81 ? 28.460 7.336 -27.326 1.00 81.00 81 ALA A CA 1
ATOM 672 C C . ALA A 1 81 ? 28.169 8.522 -28.267 1.00 81.00 81 ALA A C 1
ATOM 674 O O . ALA A 1 81 ? 27.023 8.924 -28.422 1.00 81.00 81 ALA A O 1
ATOM 675 N N . GLN A 1 82 ? 29.197 9.035 -28.945 1.00 81.25 82 GLN A N 1
ATOM 676 C CA . GLN A 1 82 ? 29.078 10.098 -29.948 1.00 81.25 82 GLN A CA 1
ATOM 677 C C . GLN A 1 82 ? 28.208 9.684 -31.141 1.00 81.25 82 GLN A C 1
ATOM 679 O O . GLN A 1 82 ? 27.427 10.496 -31.627 1.00 81.25 82 GLN A O 1
ATOM 684 N N . ASP A 1 83 ? 28.313 8.428 -31.583 1.00 84.25 83 ASP A N 1
ATOM 685 C CA . ASP A 1 83 ? 27.518 7.904 -32.695 1.00 84.25 83 ASP A CA 1
ATOM 686 C C . ASP A 1 83 ? 26.049 7.774 -32.288 1.00 84.25 83 ASP A C 1
ATOM 688 O O . ASP A 1 83 ? 25.164 8.135 -33.056 1.00 84.25 83 ASP A O 1
ATOM 692 N N . LEU A 1 84 ? 25.798 7.340 -31.048 1.00 84.50 84 LEU A N 1
ATOM 693 C CA . LEU A 1 84 ? 24.449 7.213 -30.496 1.00 84.50 84 LEU A CA 1
ATOM 694 C C . LEU A 1 84 ? 23.764 8.578 -30.306 1.00 84.50 84 LEU A C 1
ATOM 696 O O . LEU A 1 84 ? 22.548 8.691 -30.427 1.00 84.50 84 LEU A O 1
ATOM 700 N N . LEU A 1 85 ? 24.540 9.619 -30.007 1.00 82.75 85 LEU A N 1
ATOM 701 C CA . LEU A 1 85 ? 24.045 10.984 -29.803 1.00 82.75 85 LEU A CA 1
ATOM 702 C C . LEU A 1 85 ? 23.975 11.804 -31.102 1.00 82.75 85 LEU A C 1
ATOM 704 O O . LEU A 1 85 ? 23.498 12.942 -31.099 1.00 82.75 85 LEU A O 1
ATOM 708 N N . LYS A 1 86 ? 24.437 11.245 -32.223 1.00 78.81 86 LYS A N 1
ATOM 709 C CA . LYS A 1 86 ? 24.446 11.920 -33.519 1.00 78.81 86 LYS A CA 1
ATOM 710 C C . LYS A 1 86 ? 23.013 12.144 -34.011 1.00 78.81 86 LYS A C 1
ATOM 712 O O . LYS A 1 86 ? 22.196 11.232 -34.007 1.00 78.81 86 LYS A O 1
ATOM 717 N N . GLY A 1 87 ? 22.705 13.366 -34.447 1.00 66.38 87 GLY A N 1
ATOM 718 C CA . GLY A 1 87 ? 21.362 13.734 -34.928 1.00 66.38 87 GLY A CA 1
ATOM 719 C C . GLY A 1 87 ? 20.368 14.143 -33.833 1.00 66.38 87 GLY A C 1
ATOM 720 O O . GLY A 1 87 ? 19.229 14.471 -34.141 1.00 66.38 87 GLY A O 1
ATOM 721 N N . ILE A 1 88 ? 20.801 14.174 -32.569 1.00 69.50 88 ILE A N 1
ATOM 722 C CA . ILE A 1 88 ? 20.021 14.690 -31.430 1.00 69.50 88 ILE A CA 1
ATOM 723 C C . ILE A 1 88 ? 20.387 16.158 -31.114 1.00 69.50 88 ILE A C 1
ATOM 725 O O . ILE A 1 88 ? 19.733 16.825 -30.313 1.00 69.50 88 ILE A O 1
ATOM 729 N N . GLU A 1 89 ? 21.414 16.706 -31.770 1.00 62.53 89 GLU A N 1
ATOM 730 C CA . GLU A 1 89 ? 21.816 18.109 -31.635 1.00 62.53 89 GLU A CA 1
ATOM 731 C C . GLU A 1 89 ? 20.702 19.050 -32.126 1.00 62.53 89 GLU A C 1
ATOM 733 O O . GLU A 1 89 ? 20.386 19.098 -33.311 1.00 62.53 89 GLU A O 1
ATOM 738 N N . GLY A 1 90 ? 20.094 19.799 -31.200 1.00 56.00 90 GLY A N 1
ATOM 739 C CA . GLY A 1 90 ? 18.997 20.730 -31.492 1.00 56.00 90 GLY A CA 1
ATOM 740 C C . GLY A 1 90 ? 17.594 20.120 -31.412 1.00 56.00 90 GLY A C 1
ATOM 741 O O . GLY A 1 90 ? 16.616 20.853 -31.543 1.00 56.00 90 GLY A O 1
ATOM 742 N N . VAL A 1 91 ? 17.476 18.815 -31.148 1.00 60.31 91 VAL A N 1
ATOM 743 C CA . VAL A 1 91 ? 16.193 18.175 -30.842 1.00 60.31 91 VAL A CA 1
ATOM 744 C C . VAL A 1 91 ? 15.880 18.413 -29.368 1.00 60.31 91 VAL A C 1
ATOM 746 O O . VAL A 1 91 ? 16.660 18.035 -28.492 1.00 60.31 91 VAL A O 1
ATOM 749 N N . ASP A 1 92 ? 14.738 19.042 -29.089 1.00 58.75 92 ASP A N 1
ATOM 750 C CA . ASP A 1 92 ? 14.185 19.101 -27.737 1.00 58.75 92 ASP A CA 1
ATOM 751 C C . ASP A 1 92 ? 13.773 17.679 -27.341 1.00 58.75 92 ASP A C 1
ATOM 753 O O . ASP A 1 92 ? 12.686 17.206 -27.685 1.00 58.75 92 ASP A O 1
ATOM 757 N N . LEU A 1 93 ? 14.694 16.959 -26.694 1.00 64.56 93 LEU A N 1
ATOM 758 C CA . LEU A 1 93 ? 14.433 15.658 -26.093 1.00 64.56 93 LEU A CA 1
ATOM 759 C C . LEU A 1 93 ? 13.473 15.868 -24.923 1.00 64.56 93 LEU A C 1
ATOM 761 O O . LEU A 1 93 ? 13.876 15.905 -23.759 1.00 64.56 93 LEU A O 1
ATOM 765 N N . LYS A 1 94 ? 12.186 16.023 -25.231 1.00 58.19 94 LYS A N 1
ATOM 766 C CA . LYS A 1 94 ? 11.139 16.028 -24.219 1.00 58.19 94 LYS A CA 1
ATOM 767 C C . LYS A 1 94 ? 11.141 14.659 -23.571 1.00 58.19 94 LYS A C 1
ATOM 769 O O . LYS A 1 94 ? 10.653 13.693 -24.149 1.00 58.19 94 LYS A O 1
ATOM 774 N N . ALA A 1 95 ? 11.720 14.592 -22.377 1.00 57.34 95 ALA A N 1
ATOM 775 C CA . ALA A 1 95 ? 11.687 13.413 -21.537 1.00 57.34 95 ALA A CA 1
ATOM 776 C C . ALA A 1 95 ? 10.254 12.874 -21.492 1.00 57.34 95 ALA A C 1
ATOM 778 O O . ALA A 1 95 ? 9.342 13.556 -21.014 1.00 57.34 95 ALA A O 1
ATOM 779 N N . THR A 1 96 ? 10.039 11.651 -21.979 1.00 56.50 96 THR A N 1
ATOM 780 C CA . THR A 1 96 ? 8.784 10.963 -21.698 1.00 56.50 96 THR A CA 1
ATOM 781 C C . THR A 1 96 ? 8.659 10.862 -20.179 1.00 56.50 96 THR A C 1
ATOM 783 O O . THR A 1 96 ? 9.650 10.564 -19.509 1.00 56.50 96 THR A O 1
ATOM 786 N N . ASN A 1 97 ? 7.471 11.131 -19.624 1.00 54.59 97 ASN A N 1
ATOM 787 C CA . ASN A 1 97 ? 7.197 11.096 -18.182 1.00 54.59 97 ASN A CA 1
ATOM 788 C C . ASN A 1 97 ? 7.334 9.668 -17.610 1.00 54.59 97 ASN A C 1
ATOM 790 O O . ASN A 1 97 ? 6.344 9.042 -17.229 1.00 54.59 97 ASN A O 1
ATOM 794 N N . ILE A 1 98 ? 8.559 9.144 -17.546 1.00 53.16 98 ILE A N 1
ATOM 795 C CA . ILE A 1 98 ? 8.911 7.948 -16.793 1.00 53.16 98 ILE A CA 1
ATOM 796 C C . ILE A 1 98 ? 8.940 8.380 -15.334 1.00 53.16 98 ILE A C 1
ATOM 798 O O . ILE A 1 98 ? 9.943 8.873 -14.822 1.00 53.16 98 ILE A O 1
ATOM 802 N N . THR A 1 99 ? 7.789 8.273 -14.682 1.00 47.62 99 THR A N 1
ATOM 803 C CA . THR A 1 99 ? 7.664 8.571 -13.257 1.00 47.62 99 THR A CA 1
ATOM 804 C C . THR A 1 99 ? 7.713 7.258 -12.491 1.00 47.62 99 THR A C 1
ATOM 806 O O . THR A 1 99 ? 6.851 6.399 -12.671 1.00 47.62 99 THR A O 1
ATOM 809 N N . HIS A 1 100 ? 8.687 7.090 -11.592 1.00 42.78 100 HIS A N 1
ATOM 810 C CA . HIS A 1 100 ? 8.565 6.128 -10.496 1.00 42.78 100 HIS A CA 1
ATOM 811 C C . HIS A 1 100 ? 7.518 6.663 -9.524 1.00 42.78 100 HIS A C 1
ATOM 813 O O . HIS A 1 100 ? 7.832 7.242 -8.495 1.00 42.78 100 HIS A O 1
ATOM 819 N N . THR A 1 101 ? 6.244 6.551 -9.876 1.00 41.31 101 THR A N 1
ATOM 820 C CA . THR A 1 101 ? 5.221 7.320 -9.170 1.00 41.31 101 THR A CA 1
ATOM 821 C C . THR A 1 101 ? 4.865 6.790 -7.789 1.00 41.31 101 THR A C 1
ATOM 823 O O . THR A 1 101 ? 3.789 7.140 -7.337 1.00 41.31 101 THR A O 1
ATOM 826 N N . SER A 1 102 ? 5.599 5.880 -7.123 1.00 49.34 102 SER A N 1
ATOM 827 C CA . SER A 1 102 ? 4.956 5.008 -6.108 1.00 49.34 102 SER A CA 1
ATOM 828 C C . SER A 1 102 ? 3.597 4.517 -6.686 1.00 49.34 102 SER A C 1
ATOM 830 O O . SER A 1 102 ? 3.381 4.582 -7.901 1.00 49.34 102 SER A O 1
ATOM 832 N N . ILE A 1 103 ? 2.642 3.980 -5.949 1.00 54.41 103 ILE A N 1
ATOM 833 C CA . ILE A 1 103 ? 1.271 4.091 -6.483 1.00 54.41 103 ILE A CA 1
ATOM 834 C C . ILE A 1 103 ? 0.905 5.553 -6.256 1.00 54.41 103 ILE A C 1
ATOM 836 O O . ILE A 1 103 ? 1.075 6.021 -5.134 1.00 54.41 103 ILE A O 1
ATOM 840 N N . SER A 1 104 ? 0.512 6.295 -7.301 1.00 68.19 104 SER A N 1
ATOM 841 C CA . SER A 1 104 ? 0.105 7.687 -7.092 1.00 68.19 104 SER A CA 1
ATOM 842 C C . SER A 1 104 ? -0.985 7.677 -6.027 1.00 68.19 104 SER A C 1
ATOM 844 O O . SER A 1 104 ? -1.901 6.855 -6.105 1.00 68.19 104 SER A O 1
ATOM 846 N N . SER A 1 105 ? -0.883 8.531 -5.011 1.00 78.25 105 SER A N 1
ATOM 847 C CA . SER A 1 105 ? -1.828 8.487 -3.893 1.00 78.25 105 SER A CA 1
ATOM 848 C C . SER A 1 105 ? -3.273 8.579 -4.371 1.00 78.25 105 SER A C 1
ATOM 850 O O . SER A 1 105 ? -4.137 7.893 -3.848 1.00 78.25 105 SER A O 1
ATOM 852 N N . LYS A 1 106 ? -3.514 9.308 -5.468 1.00 83.44 106 LYS A N 1
ATOM 853 C CA . LYS A 1 106 ? -4.798 9.326 -6.173 1.00 83.44 106 LYS A CA 1
ATOM 854 C C . LYS A 1 106 ? -5.286 7.928 -6.579 1.00 83.44 106 LYS A C 1
ATOM 856 O O . LYS A 1 106 ? -6.411 7.574 -6.255 1.00 83.44 106 LYS A O 1
ATOM 861 N N . LYS A 1 107 ? -4.449 7.119 -7.238 1.00 87.69 107 LYS A N 1
ATOM 862 C CA . LYS A 1 107 ? -4.804 5.747 -7.627 1.00 87.69 107 LYS A CA 1
ATOM 863 C C . LYS A 1 107 ? -5.029 4.852 -6.404 1.00 87.69 107 LYS A C 1
ATOM 865 O O . LYS A 1 107 ? -5.970 4.069 -6.401 1.00 87.69 107 LYS A O 1
ATOM 870 N N . ALA A 1 108 ? -4.196 4.975 -5.368 1.00 90.62 108 ALA A N 1
ATOM 871 C CA . ALA A 1 108 ? -4.388 4.216 -4.131 1.00 90.62 108 ALA A CA 1
ATOM 872 C C . ALA A 1 108 ? -5.730 4.561 -3.463 1.00 90.62 108 ALA A C 1
ATOM 874 O O . ALA A 1 108 ? -6.438 3.672 -3.004 1.00 90.62 108 ALA A O 1
ATOM 875 N N . LEU A 1 109 ? -6.106 5.840 -3.452 1.00 91.69 109 LEU A N 1
ATOM 876 C CA . LEU A 1 109 ? -7.396 6.288 -2.932 1.00 91.69 109 LEU A CA 1
ATOM 877 C C . LEU A 1 109 ? -8.561 5.775 -3.782 1.00 91.69 109 LEU A C 1
ATOM 879 O O . LEU A 1 109 ? -9.514 5.252 -3.224 1.00 91.69 109 LEU A O 1
ATOM 883 N N . GLU A 1 110 ? -8.477 5.848 -5.112 1.00 92.38 110 GLU A N 1
ATOM 884 C CA . GLU A 1 110 ? -9.501 5.290 -6.011 1.00 92.38 110 GLU A CA 1
ATOM 885 C C . GLU A 1 110 ? -9.693 3.778 -5.795 1.00 92.38 110 GLU A C 1
ATOM 887 O O . GLU A 1 110 ? -10.824 3.297 -5.706 1.00 92.38 110 GLU A O 1
ATOM 892 N N . GLU A 1 111 ? -8.597 3.025 -5.659 1.00 93.88 111 GLU A N 1
ATOM 893 C CA . GLU A 1 111 ? -8.634 1.595 -5.336 1.00 93.88 111 GLU A CA 1
ATOM 894 C C . GLU A 1 111 ? -9.276 1.341 -3.972 1.00 93.88 111 GLU A C 1
ATOM 896 O O . GLU A 1 111 ? -10.165 0.497 -3.870 1.00 93.88 111 GLU A O 1
ATOM 901 N N . TYR A 1 112 ? -8.851 2.073 -2.939 1.00 94.94 112 TYR A N 1
ATOM 902 C CA . TYR A 1 112 ? -9.417 1.978 -1.596 1.00 94.94 112 TYR A CA 1
ATOM 903 C C . TYR A 1 112 ? -10.914 2.291 -1.596 1.00 94.94 112 TYR A C 1
ATOM 905 O O . TYR A 1 112 ? -11.691 1.570 -0.970 1.00 94.94 112 TYR A O 1
ATOM 913 N N . GLU A 1 113 ? -11.356 3.326 -2.311 1.00 93.31 113 GLU A N 1
ATOM 914 C CA . GLU A 1 113 ? -12.773 3.684 -2.374 1.00 93.31 113 GLU A CA 1
ATOM 915 C C . GLU A 1 113 ? -13.626 2.606 -3.040 1.00 93.31 113 GLU A C 1
ATOM 917 O O . GLU A 1 113 ? -14.726 2.321 -2.567 1.00 93.31 113 GLU A O 1
ATOM 922 N N . ALA A 1 114 ? -13.088 1.922 -4.051 1.00 94.88 114 ALA A N 1
ATOM 923 C CA . ALA A 1 114 ? -13.762 0.814 -4.722 1.00 94.88 114 ALA A CA 1
ATOM 924 C C . ALA A 1 114 ? -13.828 -0.490 -3.895 1.00 94.88 114 ALA A C 1
ATOM 926 O O . ALA A 1 114 ? -14.555 -1.417 -4.269 1.00 94.88 114 ALA A O 1
ATOM 927 N N . MET A 1 115 ? -13.067 -0.608 -2.801 1.00 95.19 115 MET A N 1
ATOM 928 C CA . MET A 1 115 ? -13.085 -1.800 -1.947 1.00 95.19 115 MET A CA 1
ATOM 929 C C . MET A 1 115 ? -14.361 -1.879 -1.110 1.00 95.19 115 MET A C 1
ATOM 931 O O . MET A 1 115 ? -14.950 -0.876 -0.707 1.00 95.19 115 MET A O 1
ATOM 935 N N . LYS A 1 116 ? -14.776 -3.113 -0.820 1.00 94.19 116 LYS A N 1
ATOM 936 C CA . LYS A 1 116 ? -15.939 -3.378 0.028 1.00 94.19 116 LYS A CA 1
ATOM 937 C C . LYS A 1 116 ? -15.563 -3.252 1.503 1.00 94.19 116 LYS A C 1
ATOM 939 O O . LYS A 1 116 ? -14.399 -3.422 1.871 1.00 94.19 116 LYS A O 1
ATOM 944 N N . GLY A 1 117 ? -16.574 -2.992 2.330 1.00 93.19 117 GLY A N 1
ATOM 945 C CA . GLY A 1 117 ? -16.442 -3.036 3.783 1.00 93.19 117 GLY A CA 1
ATOM 946 C C . GLY A 1 117 ? -15.931 -4.391 4.274 1.00 93.19 117 GLY A C 1
ATOM 947 O O . GLY A 1 117 ? -16.019 -5.409 3.577 1.00 93.19 117 GLY A O 1
ATOM 948 N N . LEU A 1 118 ? -15.361 -4.380 5.473 1.00 94.12 118 LEU A N 1
ATOM 949 C CA . LEU A 1 118 ? -14.764 -5.549 6.101 1.00 94.12 118 LEU A CA 1
ATOM 950 C C . LEU A 1 118 ? -15.777 -6.692 6.277 1.00 94.12 118 LEU A C 1
ATOM 952 O O . LEU A 1 118 ? -16.813 -6.521 6.914 1.00 94.12 118 LEU A O 1
ATOM 956 N N . ALA A 1 119 ? -15.463 -7.890 5.775 1.00 93.38 119 ALA A N 1
ATOM 957 C CA . ALA A 1 119 ? -16.292 -9.062 6.045 1.00 93.38 119 ALA A CA 1
ATOM 958 C C . ALA A 1 119 ? -16.228 -9.460 7.528 1.00 93.38 119 ALA A C 1
ATOM 960 O O . ALA A 1 119 ? -15.161 -9.419 8.143 1.00 93.38 119 ALA A O 1
ATOM 961 N N . PHE A 1 120 ? -17.354 -9.930 8.071 1.00 90.69 120 PHE A N 1
ATOM 962 C CA . 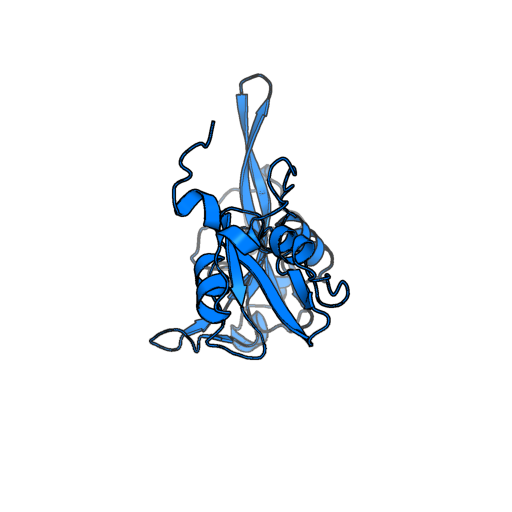PHE A 1 120 ? -17.457 -10.368 9.467 1.00 90.69 120 PHE A CA 1
ATOM 963 C C . PHE A 1 120 ? -16.426 -11.458 9.817 1.00 90.69 120 PHE A C 1
ATOM 965 O O . PHE A 1 120 ? -15.689 -11.343 10.789 1.00 90.69 120 PHE A O 1
ATOM 972 N N . ASN A 1 121 ? -16.299 -12.486 8.971 1.00 88.06 121 ASN A N 1
ATOM 973 C CA . ASN A 1 121 ? -15.347 -13.581 9.168 1.00 88.06 121 ASN A CA 1
ATOM 974 C C . ASN A 1 121 ? -14.000 -13.308 8.467 1.00 88.06 121 ASN A C 1
ATOM 976 O O . ASN A 1 121 ? -13.693 -13.885 7.418 1.00 88.06 121 ASN A O 1
ATOM 980 N N . ASN A 1 122 ? -13.219 -12.377 9.015 1.00 93.50 122 ASN A N 1
ATOM 981 C CA . ASN A 1 122 ? -11.900 -11.990 8.503 1.00 93.50 122 ASN A CA 1
ATOM 982 C C . ASN A 1 122 ? -10.749 -12.532 9.376 1.00 93.50 122 ASN A C 1
ATOM 984 O O . ASN A 1 122 ? -10.962 -13.086 10.450 1.00 93.50 122 ASN A O 1
ATOM 988 N N . PHE A 1 123 ? -9.500 -12.371 8.921 1.00 94.44 123 PHE A N 1
ATOM 989 C CA . PHE A 1 123 ? -8.358 -12.984 9.606 1.00 94.44 123 PHE A CA 1
ATOM 990 C C . PHE A 1 123 ? -7.912 -12.264 10.889 1.00 94.44 123 PHE A C 1
ATOM 992 O O . PHE A 1 123 ? -7.194 -12.878 11.680 1.00 94.44 123 PHE A O 1
ATOM 999 N N . PHE A 1 124 ? -8.308 -11.007 11.126 1.00 94.12 124 PHE A N 1
ATOM 1000 C CA . PHE A 1 124 ? -8.124 -10.398 12.448 1.00 94.12 124 PHE A CA 1
ATOM 1001 C C . PHE A 1 124 ? -8.989 -11.129 13.473 1.00 94.12 124 PHE A C 1
ATOM 1003 O O . PHE A 1 124 ? -8.477 -11.510 14.518 1.00 94.12 124 PHE A O 1
ATOM 1010 N N . PHE A 1 125 ? -10.223 -11.492 13.127 1.00 93.69 125 PHE A N 1
ATOM 1011 C CA . PHE A 1 125 ? -11.016 -12.374 13.981 1.00 93.69 125 PHE A CA 1
ATOM 1012 C C . PHE A 1 125 ? -10.391 -13.773 14.083 1.00 93.69 125 PHE A C 1
ATOM 1014 O O . PHE A 1 125 ? -9.964 -14.195 15.154 1.00 93.69 125 PHE A O 1
ATOM 1021 N N . THR A 1 126 ? -10.235 -14.494 12.969 1.00 92.94 126 THR A N 1
ATOM 1022 C CA . THR A 1 126 ? -9.886 -15.926 13.043 1.00 92.94 126 THR A CA 1
ATOM 1023 C C . THR A 1 126 ? -8.456 -16.216 13.507 1.00 92.94 126 THR A C 1
ATOM 1025 O O . THR A 1 126 ? -8.180 -17.335 13.926 1.00 92.94 126 THR A O 1
ATOM 1028 N N . LYS A 1 127 ? -7.512 -15.272 13.359 1.00 91.81 127 LYS A N 1
ATOM 1029 C CA . LYS A 1 127 ? -6.094 -15.470 13.731 1.00 91.81 127 LYS A CA 1
ATOM 1030 C C . LYS A 1 127 ? -5.625 -14.570 14.869 1.00 91.81 127 LYS A C 1
ATOM 1032 O O . LYS A 1 127 ? -4.662 -14.932 15.539 1.00 91.81 127 LYS A O 1
ATOM 1037 N N . ARG A 1 128 ? -6.213 -13.379 15.031 1.00 89.44 128 ARG A N 1
ATOM 1038 C CA . ARG A 1 128 ? -5.844 -12.429 16.098 1.00 89.44 128 ARG A CA 1
ATOM 1039 C C . ARG A 1 128 ? -6.852 -12.399 17.239 1.00 89.44 128 ARG A C 1
ATOM 1041 O O . ARG A 1 128 ? -6.524 -11.816 18.259 1.00 89.44 128 ARG A O 1
ATOM 1048 N N . LEU A 1 129 ? -7.993 -13.078 17.083 1.00 91.19 129 LEU A N 1
ATOM 1049 C CA . LEU A 1 129 ? -9.051 -13.196 18.086 1.00 91.19 129 LEU A CA 1
ATOM 1050 C C . LEU A 1 129 ? -9.674 -11.851 18.483 1.00 91.19 129 LEU A C 1
ATOM 1052 O O . LEU A 1 129 ? -10.219 -11.749 19.570 1.00 91.19 129 LEU A O 1
ATOM 1056 N N . ILE A 1 130 ? -9.616 -10.858 17.589 1.00 92.06 130 ILE A N 1
ATOM 1057 C CA . ILE A 1 130 ? -10.271 -9.557 17.776 1.00 92.06 130 ILE A CA 1
ATOM 1058 C C . ILE A 1 130 ? -11.768 -9.716 17.494 1.00 92.06 130 ILE A C 1
ATOM 1060 O O . ILE A 1 130 ? -12.124 -10.260 16.439 1.00 92.06 130 ILE A O 1
ATOM 1064 N N . ASP A 1 131 ? -12.627 -9.215 18.384 1.00 91.06 131 ASP A N 1
ATOM 1065 C CA . ASP A 1 131 ? -14.084 -9.264 18.245 1.00 91.06 131 ASP A CA 1
ATOM 1066 C C . ASP A 1 131 ? -14.543 -8.703 16.883 1.00 91.06 131 ASP A C 1
ATOM 1068 O O . ASP A 1 131 ? -14.295 -7.534 16.548 1.00 91.06 131 ASP A O 1
ATOM 1072 N N . PRO A 1 132 ? -15.225 -9.520 16.056 1.00 90.94 132 PRO A N 1
ATOM 1073 C CA . PRO A 1 132 ? -15.726 -9.074 14.772 1.00 90.94 132 PRO A CA 1
ATOM 1074 C C . PRO A 1 132 ? -16.769 -7.970 14.909 1.00 90.94 132 PRO A C 1
ATOM 1076 O O . PRO A 1 132 ? -16.818 -7.125 14.019 1.00 90.94 132 PRO A O 1
ATOM 1079 N N . HIS A 1 133 ? -17.546 -7.917 15.994 1.00 90.12 133 HIS A N 1
ATOM 1080 C CA . HIS A 1 133 ? -18.523 -6.851 16.217 1.00 90.12 133 HIS A CA 1
ATOM 1081 C C . HIS A 1 133 ? -17.843 -5.493 16.400 1.00 90.12 133 HIS A C 1
ATOM 1083 O O . HIS A 1 133 ? -18.208 -4.551 15.699 1.00 90.12 133 HIS A O 1
ATOM 1089 N N . LEU A 1 134 ? -16.794 -5.413 17.227 1.00 89.88 134 LEU A N 1
ATOM 1090 C CA . LEU A 1 134 ? -15.976 -4.202 17.376 1.00 89.88 134 LEU A CA 1
ATOM 1091 C C . LEU A 1 134 ? -15.447 -3.704 16.025 1.00 89.88 134 LEU A C 1
ATOM 1093 O O . LEU A 1 134 ? -15.513 -2.515 15.721 1.00 89.88 134 LEU A O 1
ATOM 1097 N N . MET A 1 135 ? -14.930 -4.605 15.188 1.00 91.19 135 MET A N 1
ATOM 1098 C CA . MET A 1 135 ? -14.372 -4.215 13.891 1.00 91.19 135 MET A CA 1
ATOM 1099 C C . MET A 1 135 ? -15.426 -3.670 12.914 1.00 91.19 135 MET A C 1
ATOM 1101 O O . MET A 1 135 ? -15.084 -2.840 12.073 1.00 91.19 135 MET A O 1
ATOM 1105 N N . GLN A 1 136 ? -16.684 -4.120 12.997 1.00 90.44 136 GLN A N 1
ATOM 1106 C CA . GLN A 1 136 ? -17.763 -3.643 12.118 1.00 90.44 136 GLN A CA 1
ATOM 1107 C C . GLN A 1 136 ? -18.175 -2.188 12.399 1.00 90.44 136 GLN A C 1
ATOM 1109 O O . GLN A 1 136 ? -18.730 -1.543 11.512 1.00 90.44 136 GLN A O 1
ATOM 1114 N N . GLU A 1 137 ? -17.863 -1.642 13.578 1.00 89.31 137 GLU A N 1
ATOM 1115 C CA . GLU A 1 137 ? -18.139 -0.236 13.922 1.00 89.31 137 GLU A CA 1
ATOM 1116 C C . GLU A 1 137 ? -17.316 0.757 13.078 1.00 89.31 137 GLU A C 1
ATOM 1118 O O . GLU A 1 137 ? -17.701 1.915 12.874 1.00 89.31 137 GLU A O 1
ATOM 1123 N N . PHE A 1 138 ? -16.169 0.313 12.558 1.00 90.88 138 PHE A N 1
ATOM 1124 C CA . PHE A 1 138 ? -15.238 1.145 11.804 1.00 90.88 138 PHE A CA 1
ATOM 1125 C C . PHE A 1 138 ? -15.479 1.018 10.301 1.00 90.88 138 PHE A C 1
ATOM 1127 O O . PHE A 1 138 ? -14.878 0.196 9.610 1.00 90.88 138 PHE A O 1
ATOM 1134 N N . VAL A 1 139 ? -16.327 1.899 9.766 1.00 87.06 139 VAL A N 1
ATOM 1135 C CA . VAL A 1 139 ? -16.708 1.938 8.337 1.00 87.06 139 VAL A CA 1
ATOM 1136 C C . VAL A 1 139 ? -15.537 2.125 7.372 1.00 87.06 139 VAL A C 1
ATOM 1138 O O . VAL A 1 139 ? -15.658 1.875 6.173 1.00 87.06 139 VAL A O 1
ATOM 1141 N N . ASN A 1 140 ? -14.406 2.601 7.883 1.00 90.94 140 ASN 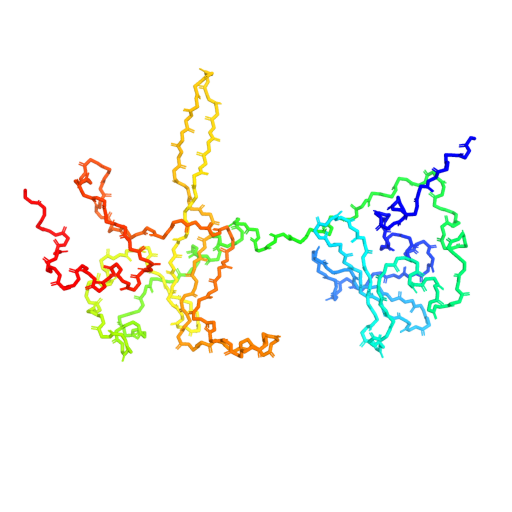A N 1
ATOM 1142 C CA . ASN A 1 140 ? -13.194 2.805 7.114 1.00 90.94 140 ASN A CA 1
ATOM 1143 C C . ASN A 1 140 ? -12.266 1.578 7.101 1.00 90.94 140 ASN A C 1
ATOM 1145 O O . ASN A 1 140 ? -11.256 1.592 6.402 1.00 90.94 140 ASN A O 1
ATOM 1149 N N . LEU A 1 141 ? -12.609 0.497 7.804 1.00 94.50 141 LEU A N 1
ATOM 1150 C CA . LEU A 1 141 ? -11.981 -0.802 7.595 1.00 94.50 141 LEU A CA 1
ATOM 1151 C C . LEU A 1 141 ? -12.604 -1.487 6.377 1.00 94.50 141 LEU A C 1
ATOM 1153 O O . LEU A 1 141 ? -13.811 -1.728 6.298 1.00 94.50 141 LEU A O 1
ATOM 1157 N N . LYS A 1 142 ? -11.752 -1.826 5.413 1.00 95.62 142 LYS A N 1
ATOM 1158 C CA . LYS A 1 142 ? -12.153 -2.475 4.161 1.00 95.62 142 LYS A CA 1
ATOM 1159 C C . LYS A 1 142 ? -11.440 -3.808 3.983 1.00 95.62 142 LYS A C 1
ATOM 1161 O O . LYS A 1 142 ? -10.530 -4.158 4.737 1.00 95.62 142 LYS A O 1
ATOM 1166 N N . GLN A 1 143 ? -11.855 -4.568 2.976 1.00 95.88 143 GLN A N 1
ATOM 1167 C CA . GLN A 1 143 ? -11.216 -5.832 2.625 1.00 95.88 143 GLN A CA 1
ATOM 1168 C C . GLN A 1 143 ? -10.994 -5.949 1.117 1.00 95.88 143 GLN A C 1
ATOM 1170 O O . GLN A 1 143 ? -11.884 -5.652 0.315 1.00 95.88 143 GLN A O 1
ATOM 1175 N N . ASP A 1 144 ? -9.803 -6.409 0.729 1.00 93.75 144 ASP A N 1
ATOM 1176 C CA . ASP A 1 144 ? -9.485 -6.683 -0.672 1.00 93.75 144 ASP A CA 1
ATOM 1177 C C . ASP A 1 144 ? -9.894 -8.106 -1.104 1.00 93.75 144 ASP A C 1
ATOM 1179 O O . ASP A 1 144 ? -10.343 -8.945 -0.318 1.00 93.75 144 ASP A O 1
ATOM 1183 N N . LYS A 1 145 ? -9.715 -8.406 -2.396 1.00 92.44 145 LYS A N 1
ATOM 1184 C CA . LYS A 1 145 ? -10.041 -9.722 -2.976 1.00 92.44 145 LYS A CA 1
ATOM 1185 C C . LYS A 1 145 ? -9.176 -10.866 -2.430 1.00 92.44 145 LYS A C 1
ATOM 1187 O O . LYS A 1 145 ? -9.579 -12.022 -2.523 1.00 92.44 145 LYS A O 1
ATOM 1192 N N . LEU A 1 146 ? -8.003 -10.557 -1.879 1.00 93.44 146 LEU A N 1
ATOM 1193 C CA . LEU A 1 146 ? -7.086 -11.516 -1.260 1.00 93.44 146 LEU A CA 1
ATOM 1194 C C . LEU A 1 146 ? -7.384 -11.712 0.235 1.00 93.44 146 LEU A C 1
ATOM 1196 O O . LEU A 1 146 ? -6.657 -12.433 0.918 1.00 93.44 146 LEU A O 1
ATOM 1200 N N . LYS A 1 147 ? -8.481 -11.122 0.733 1.00 94.19 147 LYS A N 1
ATOM 1201 C CA . LYS A 1 147 ? -8.913 -11.133 2.137 1.00 94.19 147 LYS A CA 1
ATOM 1202 C C . LYS A 1 147 ? -7.971 -10.375 3.075 1.00 94.19 147 LYS A C 1
ATOM 1204 O O . LYS A 1 147 ? -8.065 -10.558 4.292 1.00 94.19 147 LYS A O 1
ATOM 1209 N N . ASN A 1 148 ? -7.096 -9.525 2.540 1.00 96.19 148 ASN A N 1
ATOM 1210 C CA . ASN A 1 148 ? -6.281 -8.618 3.340 1.00 96.19 148 ASN A CA 1
ATOM 1211 C C . ASN A 1 148 ? -7.165 -7.520 3.925 1.00 96.19 148 ASN A C 1
ATOM 1213 O O . ASN A 1 148 ? -8.148 -7.108 3.305 1.00 96.19 148 ASN A O 1
ATOM 1217 N N . ILE A 1 149 ? -6.804 -7.049 5.112 1.00 96.56 149 ILE A N 1
ATOM 1218 C CA . ILE A 1 149 ? -7.539 -5.992 5.805 1.00 96.56 149 ILE A CA 1
ATOM 1219 C C . ILE A 1 149 ? -6.897 -4.668 5.448 1.00 96.56 149 ILE A C 1
ATOM 1221 O O . ILE A 1 149 ? -5.682 -4.507 5.544 1.00 96.56 149 ILE A O 1
ATOM 1225 N N . ILE A 1 150 ? -7.727 -3.743 4.992 1.00 96.12 150 ILE A N 1
ATOM 1226 C CA . ILE A 1 150 ? -7.294 -2.498 4.386 1.00 96.12 150 ILE A CA 1
ATOM 1227 C C . ILE A 1 150 ? -7.663 -1.353 5.310 1.00 96.12 150 ILE A C 1
ATOM 1229 O O . ILE A 1 150 ? -8.820 -1.209 5.708 1.00 96.12 150 ILE A O 1
ATOM 1233 N N . VAL A 1 151 ? -6.660 -0.542 5.622 1.00 95.38 151 VAL A N 1
ATOM 1234 C CA . VAL A 1 151 ? -6.755 0.579 6.550 1.00 95.38 151 VAL A CA 1
ATOM 1235 C C . VAL A 1 151 ? -6.325 1.850 5.822 1.00 95.38 151 VAL A C 1
ATOM 1237 O O . VAL A 1 151 ? -5.230 1.868 5.257 1.00 95.38 151 VAL A O 1
ATOM 1240 N N . PRO A 1 152 ? -7.132 2.922 5.802 1.00 93.94 152 PRO A N 1
ATOM 1241 C CA . PRO A 1 152 ? -6.734 4.173 5.170 1.00 93.94 152 PRO A CA 1
ATOM 1242 C C . PRO A 1 152 ? -5.543 4.799 5.897 1.00 93.94 152 PRO A C 1
ATOM 1244 O O . PRO A 1 152 ? -5.462 4.791 7.127 1.00 93.94 152 PRO A O 1
ATOM 1247 N N . SER A 1 153 ? -4.636 5.377 5.117 1.00 93.56 153 SER A N 1
ATOM 1248 C CA . SER A 1 153 ? -3.478 6.103 5.621 1.00 93.56 153 SER A CA 1
ATOM 1249 C C . SER A 1 153 ? -3.659 7.596 5.383 1.00 93.56 153 SER A C 1
ATOM 1251 O O . SER A 1 153 ? -4.045 8.018 4.292 1.00 93.56 153 SER A O 1
ATOM 1253 N N . PHE A 1 154 ? -3.385 8.399 6.404 1.00 92.62 154 PHE A N 1
ATOM 1254 C CA . PHE A 1 154 ? -3.620 9.834 6.417 1.00 92.62 154 PHE A CA 1
ATOM 1255 C C . PHE A 1 154 ? -2.327 10.609 6.628 1.00 92.62 154 PHE A C 1
ATOM 1257 O O . PHE A 1 154 ? -1.498 10.262 7.467 1.00 92.62 154 PHE A O 1
ATOM 1264 N N . THR A 1 155 ? -2.176 11.717 5.916 1.00 92.31 155 THR A N 1
ATOM 1265 C CA . THR A 1 155 ? -1.022 12.609 6.053 1.00 92.31 155 THR A CA 1
ATOM 1266 C C . THR A 1 155 ? -1.463 14.029 6.357 1.00 92.31 155 THR A C 1
ATOM 1268 O O . THR A 1 155 ? -2.578 14.433 6.026 1.00 92.31 155 THR A O 1
ATOM 1271 N N . LEU A 1 156 ? -0.558 14.805 6.948 1.00 91.81 156 LEU A N 1
ATOM 1272 C CA . LEU A 1 156 ? -0.734 16.241 7.092 1.00 91.81 156 LEU A CA 1
ATOM 1273 C C . LEU A 1 156 ? -0.597 16.916 5.722 1.00 91.81 156 LEU A C 1
ATOM 1275 O O . LEU A 1 156 ? 0.406 16.743 5.034 1.00 91.81 156 LEU A O 1
ATOM 1279 N N . SER A 1 157 ? -1.595 17.703 5.349 1.00 86.69 157 SER A N 1
ATOM 1280 C CA . SER A 1 157 ? -1.576 18.608 4.206 1.00 86.69 157 SER A CA 1
ATOM 1281 C C . SER A 1 157 ? -1.704 20.035 4.709 1.00 86.69 157 SER A C 1
ATOM 1283 O O . SER A 1 157 ? -2.502 20.311 5.604 1.00 86.69 157 SER A O 1
ATOM 1285 N N . GLN A 1 158 ? -0.942 20.951 4.127 1.00 89.94 158 GLN A N 1
ATOM 1286 C CA . GLN A 1 158 ? -0.980 22.364 4.482 1.00 89.94 158 GLN A CA 1
ATOM 1287 C C . GLN A 1 158 ? -1.336 23.192 3.255 1.00 89.94 158 GLN A C 1
ATOM 1289 O O . GLN A 1 158 ? -0.851 22.932 2.156 1.00 89.94 158 GLN A O 1
ATOM 1294 N N . THR A 1 159 ? -2.197 24.185 3.439 1.00 85.25 159 THR A N 1
ATOM 1295 C CA . THR A 1 159 ? -2.516 25.165 2.403 1.00 85.25 159 THR A CA 1
ATOM 1296 C C . THR A 1 159 ? -2.483 26.560 2.999 1.00 85.25 159 THR A C 1
ATOM 1298 O O . THR A 1 159 ? -2.854 26.753 4.159 1.00 85.25 159 THR A O 1
ATOM 1301 N N . THR A 1 160 ? -2.038 27.532 2.214 1.00 90.12 160 THR A N 1
ATOM 1302 C CA . THR A 1 160 ? -2.020 28.931 2.633 1.00 90.12 160 THR A CA 1
ATOM 1303 C C . THR A 1 160 ? -3.225 29.628 2.029 1.00 90.12 160 THR A C 1
ATOM 1305 O O . THR A 1 160 ? -3.354 29.701 0.808 1.00 90.12 160 THR A O 1
ATOM 1308 N N . LEU A 1 161 ? -4.102 30.148 2.883 1.00 85.69 161 LEU A N 1
ATOM 1309 C CA . LEU A 1 161 ? -5.259 30.942 2.486 1.00 85.69 161 LEU A CA 1
ATOM 1310 C C . LEU A 1 161 ? -5.210 32.262 3.251 1.00 85.69 161 LEU A C 1
ATOM 1312 O O . LEU A 1 161 ? -5.097 32.255 4.474 1.00 85.69 161 LEU A O 1
ATOM 1316 N N . ASN A 1 162 ? -5.289 33.391 2.543 1.00 87.69 162 ASN A N 1
ATOM 1317 C CA . ASN A 1 162 ? -5.240 34.731 3.145 1.00 87.69 162 ASN A CA 1
ATOM 1318 C C . ASN A 1 162 ? -4.051 34.902 4.116 1.00 87.69 162 ASN A C 1
ATOM 1320 O O . ASN A 1 162 ? -4.238 35.314 5.258 1.00 87.69 162 ASN A O 1
ATOM 1324 N N . GLU A 1 163 ? -2.851 34.495 3.682 1.00 88.81 163 GLU A N 1
ATOM 1325 C CA . GLU A 1 163 ? -1.596 34.536 4.462 1.00 88.81 163 GLU A CA 1
ATOM 1326 C C . GLU A 1 163 ? -1.583 33.686 5.749 1.00 88.81 163 GLU A C 1
ATOM 1328 O O . GLU A 1 163 ? -0.601 33.686 6.490 1.00 88.81 163 GLU A O 1
ATOM 1333 N N . LYS A 1 164 ? -2.631 32.894 6.006 1.00 88.56 164 LYS A N 1
ATOM 1334 C CA . LYS A 1 164 ? -2.689 31.940 7.117 1.00 88.56 164 LYS A CA 1
ATOM 1335 C C . LYS A 1 164 ? -2.449 30.523 6.622 1.00 88.56 164 LYS A C 1
ATOM 1337 O O . LYS A 1 164 ? -3.001 30.102 5.606 1.00 88.56 164 LYS A O 1
ATOM 1342 N N . ILE A 1 165 ? -1.642 29.771 7.368 1.00 91.81 165 ILE A N 1
ATOM 1343 C CA . ILE A 1 165 ? -1.417 28.347 7.118 1.00 91.81 165 ILE A CA 1
ATOM 1344 C C . ILE A 1 165 ? -2.558 27.562 7.757 1.00 91.81 165 ILE A C 1
ATOM 1346 O O . ILE A 1 165 ? -2.762 27.605 8.970 1.00 91.81 165 ILE A O 1
ATOM 1350 N N . HIS A 1 166 ? -3.278 26.815 6.933 1.00 88.19 166 HIS A N 1
ATOM 1351 C CA . HIS A 1 166 ? -4.292 25.869 7.361 1.00 88.19 166 HIS A CA 1
ATOM 1352 C C . HIS A 1 166 ? -3.760 24.448 7.194 1.00 88.19 166 HIS A C 1
ATOM 1354 O O . HIS A 1 166 ? -3.309 24.066 6.114 1.00 88.19 166 HIS A O 1
ATOM 1360 N N . SER A 1 167 ? -3.836 23.671 8.269 1.00 89.69 167 SER A N 1
ATOM 1361 C CA . SER A 1 167 ? -3.367 22.289 8.335 1.00 89.69 167 SER A CA 1
ATOM 1362 C C . SER A 1 167 ? -4.556 21.329 8.366 1.00 89.69 167 SER A C 1
ATOM 1364 O O . SER A 1 167 ? -5.476 21.511 9.163 1.00 89.69 167 SER A O 1
ATOM 1366 N N . TYR A 1 168 ? -4.519 20.294 7.532 1.00 87.44 168 TYR A N 1
ATOM 1367 C CA . TYR A 1 168 ? -5.568 19.285 7.392 1.00 87.44 168 TYR A CA 1
ATOM 1368 C C . TYR A 1 168 ? -4.968 17.885 7.437 1.00 87.44 168 TYR A C 1
ATOM 1370 O O . TYR A 1 168 ? -3.902 17.644 6.880 1.00 87.44 168 TYR A O 1
ATOM 1378 N N . ILE A 1 169 ? -5.680 16.945 8.048 1.00 89.00 169 ILE A N 1
ATOM 1379 C CA . ILE A 1 169 ? -5.376 15.520 7.923 1.00 89.00 169 ILE A CA 1
ATOM 1380 C C . ILE A 1 169 ? -6.185 14.999 6.738 1.00 89.00 169 ILE A C 1
ATOM 1382 O O . ILE A 1 169 ? -7.413 15.073 6.752 1.00 89.00 169 ILE A O 1
ATOM 1386 N N . VAL A 1 170 ? -5.505 14.511 5.702 1.00 89.69 170 VAL A N 1
ATOM 1387 C CA . VAL A 1 170 ? -6.142 14.054 4.458 1.00 89.69 170 VAL A CA 1
ATOM 1388 C C . VAL A 1 170 ? -5.768 12.605 4.162 1.00 89.69 170 VAL A C 1
ATOM 1390 O O . VAL A 1 170 ? -4.626 12.215 4.423 1.00 89.69 170 VAL A O 1
ATOM 1393 N N . PRO A 1 171 ? -6.697 11.790 3.632 1.00 90.12 171 PRO A N 1
ATOM 1394 C CA . PRO A 1 171 ? -6.371 10.437 3.210 1.00 90.12 171 PRO A CA 1
ATOM 1395 C C . PRO A 1 171 ? -5.399 10.513 2.028 1.00 90.12 171 PRO A C 1
ATOM 1397 O O . PRO A 1 171 ? -5.588 11.307 1.107 1.00 90.12 171 PRO A O 1
ATOM 1400 N N . ASN A 1 172 ? -4.337 9.715 2.068 1.00 90.12 172 ASN A N 1
ATOM 1401 C CA . ASN A 1 172 ? -3.242 9.779 1.099 1.00 90.12 172 ASN A CA 1
ATOM 1402 C C . ASN A 1 172 ? -2.699 8.391 0.720 1.00 90.12 172 ASN A C 1
ATOM 1404 O O . ASN A 1 172 ? -1.559 8.247 0.279 1.00 90.12 172 ASN A O 1
ATOM 1408 N N . GLY A 1 173 ? -3.520 7.359 0.896 1.00 93.69 173 GLY A N 1
ATOM 1409 C CA . GLY A 1 173 ? -3.170 5.977 0.615 1.00 93.69 173 GLY A CA 1
ATOM 1410 C C . GLY A 1 173 ? -3.882 5.011 1.550 1.00 93.69 173 GLY A C 1
ATOM 1411 O O . GLY A 1 173 ? -4.832 5.375 2.245 1.00 93.69 173 GLY A O 1
ATOM 1412 N N . TYR A 1 174 ? -3.398 3.777 1.580 1.00 94.88 174 TYR A N 1
ATOM 1413 C CA . TYR A 1 174 ? -3.856 2.745 2.499 1.00 94.88 174 TYR A CA 1
ATOM 1414 C C . TYR A 1 174 ? -2.732 1.766 2.844 1.00 94.88 174 TYR A C 1
ATOM 1416 O O . TYR A 1 174 ? -1.771 1.577 2.093 1.00 94.88 174 TYR A O 1
ATOM 1424 N N . VAL A 1 175 ? -2.878 1.113 3.990 1.00 95.31 175 VAL A N 1
ATOM 1425 C CA . VAL A 1 175 ? -2.055 -0.008 4.430 1.00 95.31 175 VAL A CA 1
ATOM 1426 C C . VAL A 1 175 ? -2.869 -1.286 4.272 1.00 95.31 175 VAL A C 1
ATOM 1428 O O . VAL A 1 175 ? -3.997 -1.389 4.750 1.00 95.31 175 VAL A O 1
ATOM 1431 N N . SER A 1 176 ? -2.296 -2.260 3.573 1.00 96.06 176 SER A N 1
ATOM 1432 C CA . SER A 1 176 ? -2.853 -3.600 3.417 1.00 96.06 176 SER A CA 1
ATOM 1433 C C . SER A 1 176 ? -2.185 -4.542 4.407 1.00 96.06 176 SER A C 1
ATOM 1435 O O . SER A 1 176 ? -1.006 -4.866 4.261 1.00 96.06 176 SER A O 1
ATOM 1437 N N . TYR A 1 177 ? -2.925 -4.968 5.428 1.00 95.94 177 TYR A N 1
ATOM 1438 C CA . TYR A 1 177 ? -2.515 -5.995 6.378 1.00 95.94 177 TYR A CA 1
ATOM 1439 C C . TYR A 1 177 ? -2.761 -7.371 5.770 1.00 95.94 177 TYR A C 1
ATOM 1441 O O . TYR A 1 177 ? -3.902 -7.766 5.513 1.00 95.94 177 TYR A O 1
ATOM 1449 N N . LEU A 1 178 ? -1.677 -8.107 5.543 1.00 95.50 178 LEU A N 1
ATOM 1450 C CA . LEU A 1 178 ? -1.701 -9.312 4.733 1.00 95.50 178 LEU A CA 1
ATOM 1451 C C . LEU A 1 178 ? -2.236 -10.507 5.523 1.00 95.50 178 LEU A C 1
ATOM 1453 O O . LEU A 1 178 ? -1.677 -10.894 6.552 1.00 95.50 178 LEU A O 1
ATOM 1457 N N . CYS A 1 179 ? -3.276 -11.149 4.989 1.00 94.00 179 CYS A N 1
ATOM 1458 C CA . CYS A 1 179 ? -3.797 -12.405 5.534 1.00 94.00 179 CYS A CA 1
ATOM 1459 C C . CYS A 1 179 ? -2.742 -13.524 5.461 1.00 94.00 179 CYS A C 1
ATOM 1461 O O . CYS A 1 179 ? -2.637 -14.361 6.369 1.00 94.00 179 CYS A O 1
ATOM 1463 N N . SER A 1 180 ? -1.937 -13.491 4.396 1.00 92.75 180 SER A N 1
ATOM 1464 C CA . SER A 1 180 ? -0.797 -14.369 4.141 1.00 92.75 180 SER A CA 1
ATOM 1465 C C . SER A 1 180 ? 0.463 -13.511 3.973 1.00 92.75 180 SER A C 1
ATOM 1467 O O . SER A 1 180 ? 0.632 -12.905 2.914 1.00 92.75 180 SER A O 1
ATOM 1469 N N . PRO A 1 181 ? 1.327 -13.413 5.003 1.00 90.94 181 PRO A N 1
ATOM 1470 C CA . PRO A 1 181 ? 2.560 -12.633 4.933 1.00 90.94 181 PRO A CA 1
ATOM 1471 C C . PRO A 1 181 ? 3.461 -13.055 3.769 1.00 90.94 181 PRO A C 1
ATOM 1473 O O . PRO A 1 181 ? 3.571 -14.243 3.460 1.00 90.94 181 PRO A O 1
ATOM 1476 N N . LEU A 1 182 ? 4.135 -12.084 3.155 1.00 91.50 182 LEU A N 1
ATOM 1477 C CA . LEU A 1 182 ? 5.146 -12.344 2.130 1.00 91.50 182 LEU A CA 1
ATOM 1478 C C . LEU A 1 182 ? 6.504 -12.585 2.789 1.00 91.50 182 LEU A C 1
ATOM 1480 O O . LEU A 1 182 ? 6.771 -12.071 3.873 1.00 91.50 182 LEU A O 1
ATOM 1484 N N . ILE A 1 183 ? 7.375 -13.334 2.119 1.00 89.88 183 ILE A N 1
ATOM 1485 C CA . ILE A 1 183 ? 8.752 -13.553 2.570 1.00 89.88 183 ILE A CA 1
ATOM 1486 C C . ILE A 1 183 ? 9.673 -12.708 1.699 1.00 89.88 183 ILE A C 1
ATOM 1488 O O . ILE A 1 183 ? 9.743 -12.921 0.487 1.00 89.88 183 ILE A O 1
ATOM 1492 N N . ASP A 1 184 ? 10.394 -11.780 2.321 1.00 83.19 184 ASP A N 1
ATOM 1493 C CA . ASP A 1 184 ? 11.478 -11.053 1.670 1.00 83.19 184 ASP A CA 1
ATOM 1494 C C . ASP A 1 184 ? 12.700 -11.969 1.536 1.00 83.19 184 ASP A C 1
ATOM 1496 O O . ASP A 1 184 ? 13.457 -12.170 2.489 1.00 83.19 184 ASP A O 1
ATOM 1500 N N . LYS A 1 185 ? 12.873 -12.544 0.345 1.00 82.00 185 LYS A N 1
ATOM 1501 C CA . LYS A 1 185 ? 13.999 -13.430 0.023 1.00 82.00 185 LYS A CA 1
ATOM 1502 C C . LYS A 1 185 ? 15.296 -12.678 -0.292 1.00 82.00 185 LYS A C 1
ATOM 1504 O O . LYS A 1 185 ? 16.339 -13.320 -0.365 1.00 82.00 185 LYS A O 1
ATOM 1509 N N . GLU A 1 186 ? 15.241 -11.365 -0.504 1.00 79.12 186 GLU A N 1
ATOM 1510 C CA . GLU A 1 186 ? 16.405 -10.544 -0.869 1.00 79.12 186 GLU A CA 1
ATOM 1511 C C . GLU A 1 186 ? 17.115 -9.981 0.368 1.00 79.12 186 GLU A C 1
ATOM 1513 O O . GLU A 1 186 ? 18.313 -9.690 0.341 1.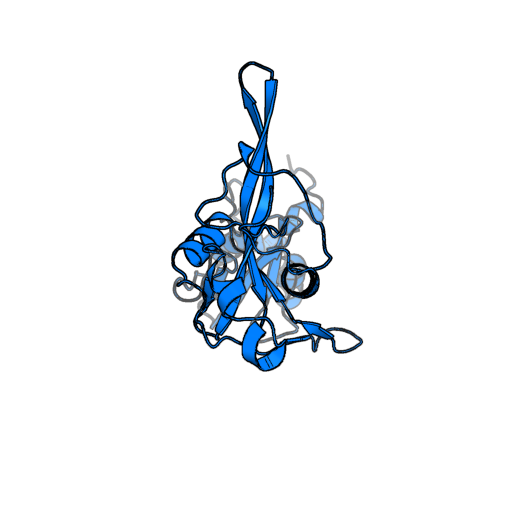00 79.12 186 GLU A O 1
ATOM 1518 N N . SER A 1 187 ? 16.397 -9.868 1.485 1.00 75.25 187 SER A N 1
ATOM 1519 C CA . SER A 1 187 ? 16.982 -9.509 2.774 1.00 75.25 187 SER A CA 1
ATOM 1520 C C . SER A 1 187 ? 18.008 -10.545 3.271 1.00 75.25 187 SER A C 1
ATOM 1522 O O . SER A 1 187 ? 17.794 -11.753 3.201 1.00 75.25 187 SER A O 1
ATOM 1524 N N . LYS A 1 188 ? 19.126 -10.068 3.853 1.00 79.19 188 LYS A N 1
ATOM 1525 C CA . LYS A 1 188 ? 20.187 -10.925 4.440 1.00 79.19 188 LYS A CA 1
ATOM 1526 C C . LYS A 1 188 ? 19.661 -11.934 5.471 1.00 79.19 188 LYS A C 1
ATOM 1528 O O . LYS A 1 188 ? 20.266 -12.980 5.671 1.00 79.19 188 LYS A O 1
ATOM 1533 N N . ILE A 1 189 ? 18.571 -11.585 6.150 1.00 81.44 189 ILE A N 1
ATOM 1534 C CA . ILE A 1 189 ? 17.828 -12.451 7.061 1.00 81.44 189 ILE A CA 1
ATOM 1535 C C . ILE A 1 189 ? 16.383 -12.394 6.574 1.00 81.44 189 ILE A C 1
ATOM 1537 O O . ILE A 1 189 ? 15.808 -11.311 6.694 1.00 81.44 189 ILE A O 1
ATOM 1541 N N . PRO A 1 190 ? 15.806 -13.498 6.061 1.00 81.44 190 PRO A N 1
ATOM 1542 C CA . PRO A 1 190 ? 14.448 -13.502 5.538 1.00 81.44 190 PRO A CA 1
ATOM 1543 C C . PRO A 1 190 ? 13.455 -12.916 6.541 1.00 81.44 190 PRO A C 1
ATOM 1545 O O . PRO A 1 190 ? 13.331 -13.400 7.669 1.00 81.44 190 PRO A O 1
ATOM 1548 N N . LYS A 1 191 ? 12.748 -11.861 6.133 1.00 85.31 191 LYS A N 1
ATOM 1549 C CA . LYS A 1 191 ? 11.735 -11.196 6.960 1.00 85.31 191 LYS A CA 1
ATOM 1550 C C . LYS A 1 191 ? 10.342 -11.429 6.402 1.00 85.31 191 LYS A C 1
ATOM 1552 O O . LYS A 1 191 ? 10.103 -11.312 5.202 1.00 85.31 191 LYS A O 1
ATOM 1557 N N . ASN A 1 192 ? 9.408 -11.706 7.307 1.00 89.19 192 ASN A N 1
ATOM 1558 C CA . ASN A 1 192 ? 7.993 -11.763 6.973 1.00 89.19 192 ASN A CA 1
ATOM 1559 C C . ASN A 1 192 ? 7.437 -10.343 6.859 1.00 89.19 192 ASN A C 1
ATOM 1561 O O . ASN A 1 192 ? 7.332 -9.623 7.855 1.00 89.19 192 ASN A O 1
ATOM 1565 N N . ILE A 1 193 ? 7.036 -9.966 5.653 1.00 90.62 193 ILE A N 1
ATOM 1566 C CA . ILE A 1 193 ? 6.303 -8.739 5.374 1.00 90.62 193 ILE A CA 1
ATOM 1567 C C . ILE A 1 193 ? 4.836 -9.004 5.710 1.00 90.62 193 ILE A C 1
ATOM 1569 O O . ILE A 1 193 ? 4.152 -9.766 5.028 1.00 90.62 193 ILE A O 1
ATOM 1573 N N . LYS A 1 194 ? 4.362 -8.399 6.802 1.00 92.62 194 LYS A N 1
ATOM 1574 C CA . LYS A 1 194 ? 2.984 -8.557 7.299 1.00 92.62 194 LYS A CA 1
ATOM 1575 C C . LYS A 1 194 ? 2.026 -7.500 6.752 1.00 92.62 194 LYS A C 1
ATOM 1577 O O . LYS A 1 194 ? 0.817 -7.686 6.844 1.00 92.62 194 LYS A O 1
ATOM 1582 N N . SER A 1 195 ? 2.548 -6.407 6.206 1.00 93.38 195 SER A N 1
ATOM 1583 C CA . SER A 1 195 ? 1.750 -5.339 5.615 1.00 93.38 195 SER A CA 1
ATOM 1584 C C . SER A 1 195 ? 2.475 -4.666 4.453 1.00 93.38 195 SER A C 1
ATOM 1586 O O . SER A 1 195 ? 3.704 -4.685 4.374 1.00 93.38 195 SER A O 1
ATOM 1588 N N . LEU A 1 196 ? 1.701 -4.081 3.544 1.00 93.06 196 LEU A N 1
ATOM 1589 C CA . LEU A 1 196 ? 2.179 -3.312 2.396 1.00 93.06 196 LEU A CA 1
ATOM 1590 C C . LEU A 1 196 ? 1.516 -1.935 2.384 1.00 93.06 196 LEU A C 1
ATOM 1592 O O . LEU A 1 196 ? 0.342 -1.810 2.721 1.00 93.06 196 LEU A O 1
ATOM 1596 N N . CYS A 1 197 ? 2.259 -0.910 1.975 1.00 92.00 197 CYS A N 1
ATOM 1597 C CA . CYS A 1 197 ? 1.753 0.456 1.873 1.00 92.00 197 CYS A CA 1
ATOM 1598 C C . CYS A 1 197 ? 1.504 0.830 0.410 1.00 92.00 197 CYS A C 1
ATOM 1600 O O . CYS A 1 197 ? 2.369 0.626 -0.444 1.00 92.00 197 CYS A O 1
ATOM 1602 N N . TYR A 1 198 ? 0.338 1.412 0.143 1.00 92.25 198 TYR A N 1
ATOM 1603 C CA . TYR A 1 198 ? -0.106 1.857 -1.172 1.00 92.25 198 TYR A CA 1
ATOM 1604 C C . TYR A 1 198 ? -0.409 3.354 -1.099 1.00 92.25 198 TYR A C 1
ATOM 1606 O O . TYR A 1 198 ? -1.275 3.772 -0.338 1.00 92.25 198 TYR A O 1
ATOM 1614 N N . GLY A 1 199 ? 0.308 4.170 -1.873 1.00 89.00 199 GLY A N 1
ATOM 1615 C CA . GLY A 1 199 ? 0.313 5.627 -1.701 1.00 89.00 199 GLY A CA 1
ATOM 1616 C C . GLY A 1 199 ? 1.330 6.076 -0.648 1.00 89.00 199 GLY A C 1
ATOM 1617 O O . GLY A 1 199 ? 2.340 5.402 -0.424 1.00 89.00 199 GLY A O 1
ATOM 1618 N N . THR A 1 200 ? 1.082 7.218 -0.013 1.00 86.88 200 THR A N 1
ATOM 1619 C CA . THR A 1 200 ? 1.962 7.777 1.017 1.00 86.88 200 THR A CA 1
ATOM 1620 C C . THR A 1 200 ? 1.657 7.154 2.375 1.00 86.88 200 THR A C 1
ATOM 1622 O O . THR A 1 200 ? 0.523 7.196 2.847 1.00 86.88 200 THR A O 1
ATOM 1625 N N . LYS A 1 201 ? 2.690 6.614 3.031 1.00 86.56 201 LYS A N 1
ATOM 1626 C CA . LYS A 1 201 ? 2.576 6.125 4.405 1.00 86.56 201 LYS A CA 1
ATOM 1627 C C . LYS A 1 201 ? 2.384 7.301 5.364 1.00 86.56 201 LYS A C 1
ATOM 1629 O O . LYS A 1 201 ? 3.186 8.231 5.374 1.00 86.56 201 LYS A O 1
ATOM 1634 N N . GLY A 1 202 ? 1.361 7.214 6.195 1.00 90.81 202 GLY A N 1
ATOM 1635 C CA . GLY A 1 202 ? 1.039 8.173 7.240 1.00 90.81 202 GLY A CA 1
ATOM 1636 C C . GLY A 1 202 ? 0.343 7.502 8.423 1.00 90.81 202 GLY A C 1
ATOM 1637 O O . GLY A 1 202 ? 0.579 6.327 8.703 1.00 90.81 202 GLY A O 1
ATOM 1638 N N . LEU A 1 203 ? -0.504 8.257 9.116 1.00 92.31 203 LEU A N 1
ATOM 1639 C CA . LEU A 1 203 ? -1.275 7.789 10.264 1.00 92.31 203 LEU A CA 1
ATOM 1640 C C . LEU A 1 203 ? -2.415 6.874 9.826 1.00 92.31 203 LEU A C 1
ATOM 1642 O O . LEU A 1 203 ? -3.114 7.156 8.857 1.00 92.31 203 LEU A O 1
ATOM 1646 N N . GLU A 1 204 ? -2.636 5.807 10.576 1.00 93.50 204 GLU A N 1
ATOM 1647 C CA . GLU A 1 204 ? -3.791 4.929 10.425 1.00 93.50 204 GLU A CA 1
ATOM 1648 C C . GLU A 1 204 ? -4.843 5.344 11.455 1.00 93.50 204 GLU A C 1
ATOM 1650 O O . GLU A 1 204 ? -4.611 5.246 12.657 1.00 93.50 204 GLU A O 1
ATOM 1655 N N . ILE A 1 205 ? -5.981 5.862 10.994 1.00 89.81 205 ILE A N 1
ATOM 1656 C CA . ILE A 1 205 ? -7.011 6.427 11.875 1.00 89.81 205 ILE A CA 1
ATOM 1657 C C . ILE A 1 205 ? -8.249 5.544 11.802 1.00 89.81 205 ILE A C 1
ATOM 1659 O O . ILE A 1 205 ? -8.778 5.331 10.714 1.00 89.81 205 ILE A O 1
ATOM 1663 N N . LEU A 1 206 ? -8.732 5.059 12.946 1.00 86.56 206 LEU A N 1
ATOM 1664 C CA . LEU A 1 206 ? -10.041 4.418 13.072 1.00 86.56 206 LEU A CA 1
ATOM 1665 C C . LEU A 1 206 ? -11.113 5.471 13.312 1.00 86.56 206 LEU A C 1
ATOM 1667 O O . LEU A 1 206 ? -10.952 6.340 14.166 1.00 86.56 206 LEU A O 1
ATOM 1671 N N . LYS A 1 207 ? -12.211 5.389 12.564 1.00 81.75 207 LYS A N 1
ATOM 1672 C CA . LYS A 1 207 ? -13.339 6.303 12.724 1.00 81.75 207 LYS A CA 1
ATOM 1673 C C . LYS A 1 207 ? -14.649 5.534 12.592 1.00 81.75 207 LYS A C 1
ATOM 1675 O O . LYS A 1 207 ? -14.836 4.825 11.603 1.00 81.75 207 LYS A O 1
ATOM 1680 N N . THR A 1 208 ? -15.558 5.697 13.552 1.00 81.38 208 THR A N 1
ATOM 1681 C CA . THR A 1 208 ? -16.918 5.160 13.410 1.00 81.38 208 THR A CA 1
ATOM 1682 C C . THR A 1 208 ? -17.764 6.067 12.529 1.00 81.38 208 THR A C 1
ATOM 1684 O O . THR A 1 208 ? -17.447 7.239 12.308 1.00 81.38 208 THR A O 1
ATOM 1687 N N . GLN A 1 209 ? -18.874 5.543 12.013 1.00 72.88 209 GLN A N 1
ATOM 1688 C CA . GLN A 1 209 ? -19.758 6.326 11.148 1.00 72.88 209 GLN A CA 1
ATOM 1689 C C . GLN A 1 209 ? -20.311 7.587 11.834 1.00 72.88 209 GLN A C 1
ATOM 1691 O O . GLN A 1 209 ? -20.594 8.577 11.161 1.00 72.88 209 GLN A O 1
ATOM 1696 N N . GLN A 1 210 ? -20.457 7.548 13.161 1.00 73.81 210 GLN A N 1
ATOM 1697 C CA . GLN A 1 210 ? -21.141 8.576 13.943 1.00 73.81 210 GLN A CA 1
ATOM 1698 C C . GLN A 1 210 ? -20.193 9.613 14.564 1.00 73.81 210 GLN A C 1
ATOM 1700 O O . GLN A 1 210 ? -20.667 10.678 14.945 1.00 73.81 210 GLN A O 1
ATOM 1705 N N . SER A 1 211 ? -18.878 9.358 14.620 1.00 74.00 211 SER A N 1
ATOM 1706 C CA . SER A 1 211 ? -17.926 10.274 15.264 1.00 74.00 211 SER A CA 1
ATOM 1707 C C . SER A 1 211 ? -17.842 11.634 14.562 1.00 74.00 211 SER A C 1
ATOM 1709 O O . SER A 1 211 ? -17.425 11.728 13.393 1.00 74.00 211 SER A O 1
ATOM 1711 N N . LYS A 1 212 ? -18.147 12.705 15.297 1.00 80.25 212 LYS A N 1
ATOM 1712 C CA . LYS A 1 212 ? -17.847 14.091 14.921 1.00 80.25 212 LYS A CA 1
ATOM 1713 C C . LYS A 1 212 ? -16.570 14.562 15.607 1.00 80.25 212 LYS A C 1
ATOM 1715 O O . LYS A 1 212 ? -16.038 13.906 16.496 1.00 80.25 212 LYS A O 1
ATOM 1720 N N . LYS A 1 213 ? -16.033 15.694 15.147 1.00 76.94 213 LYS A N 1
ATOM 1721 C CA . LYS A 1 213 ? -14.791 16.257 15.699 1.00 76.94 213 LYS A CA 1
ATOM 1722 C C . LYS A 1 213 ? -14.984 16.673 17.157 1.00 76.94 213 LYS A C 1
ATOM 1724 O O . LYS A 1 213 ? -14.066 16.540 17.955 1.00 76.94 213 LYS A O 1
ATOM 1729 N N . GLU A 1 214 ? -16.163 17.195 17.464 1.00 82.62 214 GLU A N 1
ATOM 1730 C CA . GLU A 1 214 ? -16.541 17.706 18.777 1.00 82.62 214 GLU A CA 1
ATOM 1731 C C . GLU A 1 214 ? -16.658 16.585 19.819 1.00 82.62 214 GLU A C 1
ATOM 1733 O O . GLU A 1 214 ? -16.503 16.857 21.001 1.00 82.62 214 GLU A O 1
ATOM 1738 N N . ASP A 1 215 ? -16.851 15.339 19.372 1.00 79.00 215 ASP A N 1
ATOM 1739 C CA . ASP A 1 215 ? -17.000 14.156 20.229 1.00 79.00 215 ASP A CA 1
ATOM 1740 C C . ASP A 1 215 ? -15.640 13.545 20.640 1.00 79.00 215 ASP A C 1
ATOM 1742 O O . ASP A 1 215 ? -15.583 12.546 21.356 1.00 79.00 215 ASP A O 1
ATOM 1746 N N . VAL A 1 216 ? -14.519 14.081 20.138 1.00 80.25 216 VAL A N 1
ATOM 1747 C CA . VAL A 1 216 ? -13.186 13.520 20.396 1.00 80.25 216 VAL A CA 1
ATOM 1748 C C . VAL A 1 216 ? -12.637 14.047 21.719 1.00 80.25 216 VAL A C 1
ATOM 1750 O O . VAL A 1 216 ? -12.081 15.141 21.780 1.00 80.25 216 VAL A O 1
ATOM 1753 N N . GLU A 1 217 ? -12.729 13.230 22.764 1.00 80.69 217 GLU A N 1
ATOM 1754 C CA . GLU A 1 217 ? -12.183 13.551 24.092 1.00 80.69 217 GLU A CA 1
ATOM 1755 C C . GLU A 1 217 ? -10.750 13.051 24.291 1.00 80.69 217 GLU A C 1
ATOM 1757 O O . GLU A 1 217 ? -9.934 13.697 24.946 1.00 80.69 217 GLU A O 1
ATOM 1762 N N . ASN A 1 218 ? -10.429 11.893 23.710 1.00 79.56 218 ASN A N 1
ATOM 1763 C CA . ASN A 1 218 ? -9.176 11.186 23.944 1.00 79.56 218 ASN A CA 1
ATOM 1764 C C . ASN A 1 218 ? -8.506 10.805 22.620 1.00 79.56 218 ASN A C 1
ATOM 1766 O O . ASN A 1 218 ? -9.161 10.340 21.687 1.00 79.56 218 ASN A O 1
ATOM 1770 N N . ILE A 1 219 ? -7.180 10.956 22.558 1.00 82.88 219 ILE A N 1
ATOM 1771 C CA . ILE A 1 219 ? -6.356 10.485 21.439 1.00 82.88 219 ILE A CA 1
ATOM 1772 C C . ILE A 1 219 ? -5.466 9.359 21.950 1.00 82.88 219 ILE A C 1
ATOM 1774 O O . ILE A 1 219 ? -4.615 9.568 22.812 1.00 82.88 219 ILE A O 1
ATOM 1778 N N . ILE A 1 220 ? -5.654 8.167 21.390 1.00 83.62 220 ILE A N 1
ATOM 1779 C CA . ILE A 1 220 ? -4.853 6.985 21.700 1.00 83.62 220 ILE A CA 1
ATOM 1780 C C . ILE A 1 220 ? -3.905 6.733 20.527 1.00 83.62 220 ILE A C 1
ATOM 1782 O O . ILE A 1 220 ? -4.337 6.681 19.377 1.00 83.62 220 ILE A O 1
ATOM 1786 N N . ILE A 1 221 ? -2.612 6.579 20.821 1.00 87.62 221 ILE A N 1
ATOM 1787 C CA . ILE A 1 221 ? -1.574 6.273 19.831 1.00 87.62 221 ILE A CA 1
ATOM 1788 C C . ILE A 1 221 ? -0.992 4.904 20.163 1.00 87.62 221 ILE A C 1
ATOM 1790 O O . ILE A 1 221 ? -0.598 4.648 21.299 1.00 87.62 221 ILE A O 1
ATOM 1794 N N . THR A 1 222 ? -0.932 4.037 19.161 1.00 90.81 222 THR A N 1
ATOM 1795 C CA . THR A 1 222 ? -0.395 2.677 19.258 1.00 90.81 222 THR A CA 1
ATOM 1796 C C . THR A 1 222 ? 0.585 2.420 18.110 1.00 90.81 222 THR A C 1
ATOM 1798 O O . THR A 1 222 ? 0.718 3.239 17.196 1.00 90.81 222 THR A O 1
ATOM 1801 N N . GLU A 1 223 ? 1.297 1.292 18.153 1.00 87.94 223 GLU A N 1
ATOM 1802 C CA . GLU A 1 223 ? 2.273 0.929 17.117 1.00 87.94 223 GLU A CA 1
ATOM 1803 C C . GLU A 1 223 ? 1.620 0.456 15.811 1.00 87.94 223 GLU A C 1
ATOM 1805 O O . GLU A 1 223 ? 2.219 0.576 14.737 1.00 87.94 223 GLU A O 1
ATOM 1810 N N . SER A 1 224 ? 0.405 -0.093 15.882 1.00 88.50 224 SER A N 1
ATOM 1811 C CA . SER A 1 224 ? -0.304 -0.629 14.724 1.00 88.50 224 SER A CA 1
ATOM 1812 C C . SER A 1 224 ? -1.818 -0.645 14.911 1.00 88.50 224 SER A C 1
ATOM 1814 O O . SER A 1 224 ? -2.336 -0.604 16.027 1.00 88.50 224 SER A O 1
ATOM 1816 N N . MET A 1 225 ? -2.548 -0.811 13.803 1.00 90.19 225 MET A N 1
ATOM 1817 C CA . MET A 1 225 ? -4.002 -0.977 13.841 1.00 90.19 225 MET A CA 1
ATOM 1818 C C . MET A 1 225 ? -4.448 -2.153 14.717 1.00 90.19 225 MET A C 1
ATOM 1820 O O . MET A 1 225 ? -5.476 -2.094 15.387 1.00 90.19 225 MET A O 1
ATOM 1824 N N . ILE A 1 226 ? -3.665 -3.233 14.711 1.00 91.62 226 ILE A N 1
ATOM 1825 C CA . ILE A 1 226 ? -3.953 -4.430 15.501 1.00 91.62 226 ILE A CA 1
ATOM 1826 C C . ILE A 1 226 ? -3.857 -4.098 16.991 1.00 91.62 226 ILE A C 1
ATOM 1828 O O . ILE A 1 226 ? -4.732 -4.503 17.752 1.00 91.62 226 ILE A O 1
ATOM 1832 N N . ASP A 1 227 ? -2.848 -3.325 17.395 1.00 90.88 227 ASP A N 1
ATOM 1833 C CA . ASP A 1 227 ? -2.673 -2.916 18.791 1.00 90.88 227 ASP A CA 1
ATOM 1834 C C . ASP A 1 227 ? -3.784 -1.957 19.230 1.00 90.88 227 ASP A C 1
ATOM 1836 O O . ASP A 1 227 ? -4.299 -2.099 20.335 1.00 90.88 227 ASP A O 1
ATOM 1840 N N . SER A 1 228 ? -4.218 -1.039 18.355 1.00 90.75 228 SER A N 1
ATOM 1841 C CA . SER A 1 228 ? -5.390 -0.183 18.604 1.00 90.75 228 SER A CA 1
ATOM 1842 C C . SER A 1 228 ? -6.653 -0.995 18.862 1.00 90.75 228 SER A C 1
ATOM 1844 O O . SER A 1 228 ? -7.313 -0.788 19.876 1.00 90.75 228 SER A O 1
ATOM 1846 N N . LEU A 1 229 ? -6.988 -1.930 17.968 1.00 91.38 229 LEU A N 1
ATOM 1847 C CA . LEU A 1 229 ? -8.181 -2.767 18.112 1.00 91.38 229 LEU A CA 1
ATOM 1848 C C . LEU A 1 229 ? -8.105 -3.650 19.364 1.00 91.38 229 LEU A C 1
ATOM 1850 O O . LEU A 1 229 ? -9.072 -3.721 20.116 1.00 91.38 229 LEU A O 1
ATOM 1854 N N . SER A 1 230 ? -6.940 -4.248 19.626 1.00 91.25 230 SER A N 1
ATOM 1855 C CA . SER A 1 230 ? -6.721 -5.083 20.815 1.00 91.25 230 SER A CA 1
ATOM 1856 C C . SER A 1 230 ? -6.853 -4.269 22.105 1.00 91.25 230 SER A C 1
ATOM 1858 O O . SER A 1 230 ? -7.440 -4.728 23.078 1.00 91.25 230 SER A O 1
ATOM 1860 N N . LEU A 1 231 ? -6.325 -3.042 22.130 1.00 89.81 231 LEU A N 1
ATOM 1861 C CA . LEU A 1 231 ? -6.423 -2.161 23.292 1.00 89.81 231 LEU A CA 1
ATOM 1862 C C . LEU A 1 231 ? -7.867 -1.719 23.554 1.00 89.81 231 LEU A C 1
ATOM 1864 O O . LEU A 1 231 ? -8.280 -1.691 24.713 1.00 89.81 231 LEU A O 1
ATOM 1868 N N . LEU A 1 232 ? -8.619 -1.380 22.501 1.00 87.50 232 LEU A N 1
ATOM 1869 C CA . LEU A 1 232 ? -10.034 -1.012 22.610 1.00 87.50 232 LEU A CA 1
ATOM 1870 C C . LEU A 1 232 ? -10.859 -2.151 23.217 1.00 87.50 232 LEU A C 1
ATOM 1872 O O . LEU A 1 232 ? -11.643 -1.911 24.134 1.00 87.50 232 LEU A O 1
ATOM 1876 N N . GLU A 1 233 ? -10.624 -3.380 22.756 1.00 86.88 233 GLU A N 1
ATOM 1877 C CA . GLU A 1 233 ? -11.256 -4.591 23.282 1.00 86.88 233 GLU A CA 1
ATOM 1878 C C . GLU A 1 233 ? -10.872 -4.844 24.749 1.00 86.88 233 GLU A C 1
ATOM 1880 O O . GLU A 1 233 ? -11.743 -4.961 25.609 1.00 86.88 233 GLU A O 1
ATOM 1885 N N . LEU A 1 234 ? -9.574 -4.836 25.073 1.00 86.94 234 LEU A N 1
ATOM 1886 C CA . LEU A 1 234 ? -9.069 -5.111 26.427 1.00 86.94 234 LEU A CA 1
ATOM 1887 C C . LEU A 1 234 ? -9.531 -4.105 27.480 1.00 86.94 234 LEU A C 1
ATOM 1889 O O . LEU A 1 234 ? -9.635 -4.442 28.659 1.00 86.94 234 LEU A O 1
ATOM 1893 N N . LYS A 1 235 ? -9.712 -2.845 27.087 1.00 82.31 235 LYS A N 1
ATOM 1894 C CA . LYS A 1 235 ? -10.114 -1.777 28.005 1.00 82.31 235 LYS A CA 1
ATOM 1895 C C . LYS A 1 235 ? -11.622 -1.604 28.088 1.00 82.31 235 LYS A C 1
ATOM 1897 O O . LYS A 1 235 ? -12.052 -0.692 28.789 1.00 82.31 235 LYS A O 1
ATOM 1902 N N . GLU A 1 236 ? -12.395 -2.444 27.391 1.00 71.88 236 GLU A N 1
ATOM 1903 C CA . GLU A 1 236 ? -13.846 -2.287 27.264 1.00 71.88 236 GLU A CA 1
ATOM 1904 C C . GLU A 1 236 ? -14.215 -0.837 26.916 1.00 71.88 236 GLU A C 1
ATOM 1906 O O . GLU A 1 236 ? -15.205 -0.282 27.400 1.00 71.88 236 GLU A O 1
ATOM 1911 N N . LEU A 1 237 ? -13.385 -0.199 26.080 1.00 65.81 237 LEU A N 1
ATOM 1912 C CA . LEU A 1 237 ? -13.632 1.141 25.562 1.00 65.81 237 LEU A CA 1
ATOM 1913 C C . LEU A 1 237 ? -14.690 1.002 24.472 1.00 65.81 237 LEU A C 1
ATOM 1915 O O . LEU A 1 237 ? -14.431 1.187 23.285 1.00 65.81 237 LEU A O 1
ATOM 1919 N N . TYR A 1 238 ? -15.891 0.595 24.880 1.00 57.81 238 TYR A N 1
ATOM 1920 C CA . TYR A 1 238 ? -17.049 0.585 24.015 1.00 57.81 238 TYR A CA 1
ATOM 1921 C C . TYR A 1 238 ? -17.241 2.013 23.522 1.00 57.81 238 TYR A C 1
ATOM 1923 O O . TYR A 1 238 ? -17.319 2.952 24.316 1.00 57.81 238 TYR A O 1
ATOM 1931 N N . LEU A 1 239 ? -17.366 2.157 22.205 1.00 55.38 239 LEU A N 1
ATOM 1932 C CA . LEU A 1 239 ? -17.553 3.417 21.476 1.00 55.38 239 LEU A CA 1
ATOM 1933 C C . LEU A 1 239 ? -18.774 4.252 21.930 1.00 55.38 239 LEU A C 1
ATOM 1935 O O . LEU A 1 239 ? -18.997 5.338 21.409 1.00 55.38 239 LEU A O 1
ATOM 1939 N N . PHE A 1 240 ? -19.534 3.767 22.918 1.00 43.75 240 PHE A N 1
ATOM 1940 C CA . PHE A 1 240 ? -20.727 4.375 23.510 1.00 43.75 240 PHE A CA 1
ATOM 1941 C C . PHE A 1 240 ? -20.596 4.703 25.012 1.00 43.75 240 PHE A C 1
ATOM 1943 O O . PHE A 1 240 ? -21.587 5.066 25.642 1.00 43.75 240 PHE A O 1
ATOM 1950 N N . LYS A 1 241 ? -19.402 4.584 25.610 1.00 33.84 241 LYS A N 1
ATOM 1951 C CA . LYS A 1 241 ? -19.114 5.072 26.972 1.00 33.84 241 LYS A CA 1
ATOM 1952 C C . LYS A 1 241 ? -17.952 6.067 26.966 1.00 33.84 241 LYS A C 1
ATOM 1954 O O . LYS A 1 241 ? -16.911 5.832 27.569 1.00 33.84 241 LYS A O 1
ATOM 1959 N N . LEU A 1 242 ? -18.158 7.188 26.290 1.00 34.12 242 LEU A N 1
ATOM 1960 C CA . LEU A 1 242 ? -17.602 8.464 26.734 1.00 34.12 242 LEU A CA 1
ATOM 1961 C C . LEU A 1 242 ? -18.803 9.214 27.318 1.00 34.12 242 LEU A C 1
ATOM 1963 O O . LEU A 1 242 ? -19.720 9.579 26.584 1.00 34.12 242 LEU A O 1
ATOM 1967 N N . VAL A 1 243 ? -18.877 9.226 28.651 1.00 30.88 243 VAL A N 1
ATOM 1968 C CA . VAL A 1 243 ? -19.850 9.997 29.440 1.00 30.88 243 VAL A CA 1
ATOM 1969 C C . VAL A 1 243 ? -19.140 11.239 29.934 1.00 30.88 243 VAL A C 1
ATOM 1971 O O . VAL A 1 243 ? -18.021 11.051 30.464 1.00 30.88 243 VAL A O 1
#

Foldseek 3Di:
DDDPDDPVNQQLFQVVVLVVVVAWDFPPVPDDLAWTWIAHPVGFIKIWGADPVNGIKIDGPVDRCQIGTLVSVCVVVVHDSCVSCPPCVPPPRPRRNNDPCQQFLVNQVVVLVPFAAQDLPACCCVPVVQHSVLRNQFRQWGADPQRWIKFFAWDWDWDADPNDIDIDIGGFHIKTQHSQWDWDPVDPDIDTHRIDTGGDHHDGDGDGPPDDPVNDPDDDDDPDPSVVSVVCVVVVVPVPPPD

Sequence (243 aa):
MQKNRKNEDFIELALDEILKNNGYYEKKDKTSLRYKVLANVKGDLVVVSKNENGHYLYFNPNDDRDRGNIFNFCKNRGIRAQDLLKGIEGVDLKATNITHTSISSKKALEEYEAMKGLAFNNFFFTKRLIDPHLMQEFVNLKQDKLKNIIVPSFTLSQTTLNEKIHSYIVPNGYVSYLCSPLIDKESKIPKNIKSLCYGTKGLEILKTQQSKKEDVENIIITESMIDSLSLLELKELYLFKLV